Protein AF-A0A3S1U2C2-F1 (afdb_monomer_lite)

pLDDT: mean 85.94, std 12.03, range [47.25, 98.56]

Sequence (247 aa):
EGVDGDLFRTRLERFSRPTNVWKRLSGLLRTSRHIHIWLNAAATGIRLAPNGRCVHHIDCIDLKGTKREVTACHYIVAAGGFETTRLLLASNDVMPAGIGNARDQLGRFYMAHLGATVGALKLPNAQQAVAFGYERDAAGIYCRRRLSLTEQAQREHCLLNQIFRTHLPDPADPRHNDPILSAMYLVKRTFLPKHLRGRLQHSMTLDEKLAHVQNVVSSPVRLGRFGLRWMANRTFARRKLPSIVLG

Structure (mmCIF, N/CA/C/O backbone):
data_AF-A0A3S1U2C2-F1
#
_entry.id   AF-A0A3S1U2C2-F1
#
loop_
_atom_site.group_PDB
_atom_site.id
_atom_site.type_symbol
_atom_site.label_atom_id
_atom_site.label_alt_id
_atom_site.label_comp_id
_atom_site.label_asym_id
_atom_site.label_entity_id
_atom_site.label_seq_id
_atom_site.pdbx_PDB_ins_code
_atom_site.Cartn_x
_atom_site.Cartn_y
_atom_site.Cartn_z
_atom_site.occupancy
_atom_site.B_iso_or_equiv
_atom_site.auth_seq_id
_atom_site.auth_comp_id
_atom_site.auth_asym_id
_atom_site.auth_atom_id
_atom_site.pdbx_PDB_model_num
ATOM 1 N N . GLU A 1 1 ? 0.872 -7.801 -31.280 1.00 47.53 1 GLU A N 1
ATOM 2 C CA . GLU A 1 1 ? -0.011 -8.913 -30.853 1.00 47.53 1 GLU A CA 1
ATOM 3 C C . GLU A 1 1 ? 0.399 -9.359 -29.445 1.00 47.53 1 GLU A C 1
ATOM 5 O O . GLU A 1 1 ? 1.401 -8.860 -28.942 1.00 47.53 1 GLU A O 1
ATOM 10 N N . GLY A 1 2 ? -0.406 -10.158 -28.739 1.00 56.88 2 GLY A N 1
ATOM 11 C CA . GLY A 1 2 ? -0.031 -10.687 -27.417 1.00 56.88 2 GLY A CA 1
ATOM 12 C C . GLY A 1 2 ? 0.948 -11.859 -27.538 1.00 56.88 2 GLY A C 1
ATOM 13 O O . GLY A 1 2 ? 1.009 -12.488 -28.586 1.00 56.88 2 GLY A O 1
ATOM 14 N N . VAL A 1 3 ? 1.689 -12.182 -26.476 1.00 68.31 3 VAL A N 1
ATOM 15 C CA . VAL A 1 3 ? 2.488 -13.431 -26.392 1.00 68.31 3 VAL A CA 1
ATOM 16 C C . VAL A 1 3 ? 1.643 -14.559 -25.793 1.00 68.31 3 VAL A C 1
ATOM 18 O O . VAL A 1 3 ? 2.038 -15.223 -24.837 1.00 68.31 3 VAL A O 1
ATOM 21 N N . ASP A 1 4 ? 0.420 -14.691 -26.298 1.00 81.38 4 ASP A N 1
ATOM 22 C CA . ASP A 1 4 ? -0.564 -15.626 -25.764 1.00 81.38 4 ASP A CA 1
ATOM 23 C C . ASP A 1 4 ? -0.220 -17.051 -26.210 1.00 81.38 4 ASP A C 1
ATOM 25 O O . ASP A 1 4 ? 0.015 -17.297 -27.390 1.00 81.38 4 ASP A O 1
ATOM 29 N N . GLY A 1 5 ? -0.196 -17.984 -25.261 1.00 86.25 5 GLY A N 1
ATOM 30 C CA . GLY A 1 5 ? 0.097 -19.397 -25.491 1.00 86.25 5 GLY A CA 1
ATOM 31 C C . GLY A 1 5 ? -0.165 -20.225 -24.234 1.00 86.25 5 GLY A C 1
ATOM 32 O O . GLY A 1 5 ? -0.868 -19.772 -23.326 1.00 86.25 5 GLY A O 1
ATOM 33 N N . ASP A 1 6 ? 0.428 -21.415 -24.159 1.00 89.88 6 ASP A N 1
ATOM 34 C CA . ASP A 1 6 ? 0.163 -22.365 -23.066 1.00 89.88 6 ASP A CA 1
ATOM 35 C C . ASP A 1 6 ? 0.661 -21.853 -21.706 1.00 89.88 6 ASP A C 1
ATOM 37 O O . ASP A 1 6 ? -0.013 -21.998 -20.685 1.00 89.88 6 ASP A O 1
ATOM 41 N N . LEU A 1 7 ? 1.814 -21.174 -21.691 1.00 89.12 7 LEU A N 1
ATOM 42 C CA . LEU A 1 7 ? 2.434 -20.667 -20.462 1.00 89.12 7 LEU A CA 1
ATOM 43 C C . LEU A 1 7 ? 1.954 -19.272 -20.064 1.00 89.12 7 LEU A C 1
ATOM 45 O O . LEU A 1 7 ? 1.807 -18.973 -18.877 1.00 89.12 7 LEU A O 1
ATOM 49 N N . PHE A 1 8 ? 1.717 -18.399 -21.045 1.00 88.81 8 PHE A N 1
ATOM 50 C CA . PHE A 1 8 ? 1.468 -16.983 -20.807 1.00 88.81 8 PHE A CA 1
ATOM 51 C C . PHE A 1 8 ? 0.184 -16.498 -21.453 1.00 88.81 8 PHE A C 1
ATOM 53 O O . PHE A 1 8 ? -0.214 -16.910 -22.538 1.00 88.81 8 PHE A O 1
ATOM 60 N N . ARG A 1 9 ? -0.428 -15.522 -20.786 1.00 88.44 9 ARG A N 1
ATOM 61 C CA . ARG A 1 9 ? -1.540 -14.760 -21.326 1.00 88.44 9 ARG A CA 1
ATOM 62 C C . ARG A 1 9 ? -1.353 -13.273 -21.097 1.00 88.44 9 ARG A C 1
ATOM 64 O O . ARG A 1 9 ? -1.065 -12.806 -19.989 1.00 88.44 9 ARG A O 1
ATOM 71 N N . THR A 1 10 ? -1.599 -12.512 -22.145 1.00 86.62 10 THR A N 1
ATOM 72 C CA . THR A 1 10 ? -1.624 -11.062 -22.124 1.00 86.62 10 THR A CA 1
ATOM 73 C C . THR A 1 10 ? -2.885 -10.606 -21.397 1.00 86.62 10 THR A C 1
ATOM 75 O O . THR A 1 10 ? -4.004 -11.088 -21.607 1.00 86.62 10 THR A O 1
ATOM 78 N N . ARG A 1 11 ? -2.706 -9.680 -20.461 1.00 86.81 11 ARG A N 1
ATOM 79 C CA . ARG A 1 11 ? -3.774 -9.083 -19.658 1.00 86.81 11 ARG A CA 1
ATOM 80 C C . ARG A 1 11 ? -3.602 -7.577 -19.631 1.00 86.81 11 ARG A C 1
ATOM 82 O O . ARG A 1 11 ? -2.496 -7.064 -19.779 1.00 86.81 11 ARG A O 1
ATOM 89 N N . LEU A 1 12 ? -4.700 -6.871 -19.393 1.00 86.69 12 LEU A N 1
ATOM 90 C CA . LEU A 1 12 ? -4.667 -5.435 -19.160 1.00 86.69 12 LEU A CA 1
ATOM 91 C C . LEU A 1 12 ? -4.621 -5.149 -17.663 1.00 86.69 12 LEU A C 1
ATOM 93 O O . LEU A 1 12 ? -5.434 -5.653 -16.888 1.00 86.69 12 LEU A O 1
ATOM 97 N N . GLU A 1 13 ? -3.675 -4.311 -17.267 1.00 87.25 13 GLU A N 1
ATOM 98 C CA . GLU A 1 13 ? -3.681 -3.634 -15.977 1.00 87.25 13 GLU A CA 1
ATOM 99 C C . GLU A 1 13 ? -4.221 -2.218 -16.181 1.00 87.25 13 GLU A C 1
ATOM 101 O O . GLU A 1 13 ? -3.787 -1.516 -17.097 1.00 87.25 13 GLU A O 1
ATOM 106 N N . ARG A 1 14 ? -5.175 -1.803 -15.342 1.00 88.44 14 ARG A N 1
ATOM 107 C CA . ARG A 1 14 ? -5.814 -0.484 -15.412 1.00 88.44 14 ARG A CA 1
ATOM 108 C C . ARG A 1 14 ? -5.442 0.345 -14.200 1.00 88.44 14 ARG A C 1
ATOM 110 O O . ARG A 1 14 ? -5.480 -0.139 -13.072 1.00 88.44 14 ARG A O 1
ATOM 117 N N . PHE A 1 15 ? -5.140 1.612 -14.437 1.00 85.00 15 PHE A N 1
ATOM 118 C CA . PHE A 1 15 ? -4.753 2.532 -13.381 1.00 85.00 15 PHE A CA 1
ATOM 119 C C . PHE A 1 15 ? -5.967 3.325 -12.932 1.00 85.00 15 PHE A C 1
ATOM 121 O O . PHE A 1 15 ? -6.563 4.077 -13.708 1.00 85.00 15 PHE A O 1
ATOM 128 N N . SER A 1 16 ? -6.330 3.168 -11.659 1.00 80.69 16 SER A N 1
ATOM 129 C CA . SER A 1 16 ? -7.372 3.990 -11.059 1.00 80.69 16 SER A CA 1
ATOM 130 C C . SER A 1 16 ? -7.024 5.473 -11.210 1.00 80.69 16 SER A C 1
ATOM 132 O O . SER A 1 16 ? -5.861 5.880 -11.311 1.00 80.69 16 SER A O 1
ATOM 134 N N . ARG A 1 17 ? -8.057 6.317 -11.263 1.00 73.38 17 ARG A N 1
ATOM 135 C CA . ARG A 1 17 ? -7.846 7.767 -11.292 1.00 73.38 17 ARG A CA 1
ATOM 136 C C . ARG A 1 17 ? -7.084 8.153 -10.026 1.00 73.38 17 ARG A C 1
ATOM 138 O O . ARG A 1 17 ? -7.563 7.777 -8.953 1.00 73.38 17 ARG A O 1
ATOM 145 N N . PRO A 1 18 ? -5.988 8.933 -10.115 1.00 68.56 18 PRO A N 1
ATOM 146 C CA . PRO A 1 18 ? -5.369 9.518 -8.935 1.00 68.56 18 PRO A CA 1
ATOM 147 C C . PRO A 1 18 ? -6.441 10.305 -8.181 1.00 68.56 18 PRO A C 1
ATOM 149 O O . PRO A 1 18 ? -6.875 11.368 -8.625 1.00 68.56 18 PRO A O 1
ATOM 152 N N . THR A 1 19 ? -6.940 9.730 -7.091 1.00 80.25 19 THR A N 1
ATOM 153 C CA . THR A 1 19 ? -8.079 10.272 -6.357 1.00 80.25 19 THR A CA 1
ATOM 154 C C . THR A 1 19 ? -7.558 10.720 -5.014 1.00 80.25 19 THR A C 1
ATOM 156 O O . THR A 1 19 ? -7.352 9.918 -4.109 1.00 80.25 19 THR A O 1
ATOM 159 N N . ASN A 1 20 ? -7.345 12.024 -4.882 1.00 87.00 20 ASN A N 1
ATOM 160 C CA . ASN A 1 20 ? -7.231 12.611 -3.561 1.00 87.00 20 ASN A CA 1
ATOM 161 C C . ASN A 1 20 ? -8.645 12.643 -2.963 1.00 87.00 20 ASN A C 1
ATOM 163 O O . ASN A 1 20 ? -9.443 13.523 -3.291 1.00 87.00 20 ASN A O 1
ATOM 167 N N . VAL A 1 21 ? -8.960 11.629 -2.154 1.00 88.88 21 VAL A N 1
ATOM 168 C CA . VAL A 1 21 ? -10.296 11.416 -1.575 1.00 88.88 21 VAL A CA 1
ATOM 169 C C . VAL A 1 21 ? -10.745 12.643 -0.789 1.00 88.88 21 VAL A C 1
ATOM 171 O O . VAL A 1 21 ? -11.878 13.083 -0.952 1.00 88.88 21 VAL A O 1
ATOM 174 N N . TRP A 1 22 ? -9.838 13.267 -0.034 1.00 89.62 22 TRP A N 1
ATOM 175 C CA . TRP A 1 22 ? -10.137 14.488 0.708 1.00 89.62 22 TRP A CA 1
ATOM 176 C C . TRP A 1 22 ? -10.525 15.649 -0.210 1.00 89.62 22 TRP A C 1
ATOM 178 O O . TRP A 1 22 ? -11.588 16.235 -0.040 1.00 89.62 22 TRP A O 1
ATOM 188 N N . LYS A 1 23 ? -9.731 15.961 -1.241 1.00 90.25 23 LYS A N 1
ATOM 189 C CA . LYS A 1 23 ? -10.084 17.029 -2.197 1.00 90.25 23 LYS A CA 1
ATOM 190 C C . LYS A 1 23 ? -11.417 16.762 -2.895 1.00 90.25 23 LYS A C 1
ATOM 192 O O . LYS A 1 23 ? -12.142 17.703 -3.184 1.00 90.25 23 LYS A O 1
ATOM 197 N N . ARG A 1 24 ? -11.733 15.493 -3.160 1.00 89.88 24 ARG A N 1
ATOM 198 C CA . ARG A 1 24 ? -12.975 15.096 -3.829 1.00 89.88 24 ARG A CA 1
ATOM 199 C C . ARG A 1 24 ? -14.200 15.159 -2.914 1.00 89.88 24 ARG A C 1
ATOM 201 O O . ARG A 1 24 ? -15.258 15.557 -3.379 1.00 89.88 24 ARG A O 1
ATOM 208 N N . LEU A 1 25 ? -14.076 14.726 -1.660 1.00 92.38 25 LEU A N 1
ATOM 209 C CA . LEU A 1 25 ? -15.221 14.510 -0.769 1.00 92.38 25 LEU A CA 1
ATOM 210 C C . LEU A 1 25 ? -15.338 15.546 0.351 1.00 92.38 25 LEU A C 1
ATOM 212 O O . LEU A 1 25 ? -16.398 15.646 0.952 1.00 92.38 25 LEU A O 1
ATOM 216 N N . SER A 1 26 ? -14.303 16.341 0.630 1.00 93.19 26 SER A N 1
ATOM 217 C CA . SER A 1 26 ? -14.297 17.263 1.779 1.00 93.19 26 SER A CA 1
ATOM 218 C C . SER A 1 26 ? -15.442 18.271 1.765 1.00 93.19 26 SER A C 1
ATOM 220 O O . SER A 1 26 ? -15.976 18.553 2.828 1.00 93.19 26 SER A O 1
ATOM 222 N N . GLY A 1 27 ? -15.863 18.778 0.601 1.00 93.00 27 GLY A N 1
ATOM 223 C CA . GLY A 1 27 ? -17.029 19.665 0.507 1.00 93.00 27 GLY A CA 1
ATOM 224 C C . GLY A 1 27 ? -18.308 19.000 1.027 1.00 93.00 27 GLY A C 1
ATOM 225 O O . GLY A 1 27 ? -18.991 19.558 1.881 1.00 93.00 27 GLY A O 1
ATOM 226 N N . LEU A 1 28 ? -18.577 17.766 0.584 1.00 93.81 28 LEU A N 1
ATOM 227 C CA . LEU A 1 28 ? -19.714 16.963 1.050 1.00 93.81 28 LEU A CA 1
ATOM 228 C C . LEU A 1 28 ? -19.588 16.622 2.540 1.00 93.81 28 LEU A C 1
ATOM 230 O O . LEU A 1 28 ? -20.543 16.747 3.298 1.00 93.81 28 LEU A O 1
ATOM 234 N N . LEU A 1 29 ? -18.390 16.229 2.975 1.00 94.06 29 LEU A N 1
ATOM 235 C CA . LEU A 1 29 ? -18.134 15.837 4.360 1.00 94.06 29 LEU A CA 1
ATOM 236 C C . LEU A 1 29 ? -18.257 17.013 5.338 1.00 94.06 29 LEU A C 1
ATOM 238 O O . LEU A 1 29 ? -18.745 16.826 6.443 1.00 94.06 29 LEU A O 1
ATOM 242 N N . ARG A 1 30 ? -17.839 18.220 4.940 1.00 92.88 30 ARG A N 1
ATOM 243 C CA . ARG A 1 30 ? -17.905 19.428 5.781 1.00 92.88 30 ARG A CA 1
ATOM 244 C C . ARG A 1 30 ? -19.307 20.019 5.892 1.00 92.88 30 ARG A C 1
ATOM 246 O O . ARG A 1 30 ? -19.580 20.710 6.863 1.00 92.88 30 ARG A O 1
ATOM 253 N N . THR A 1 31 ? -20.153 19.809 4.886 1.00 94.75 31 THR A N 1
ATOM 254 C CA . THR A 1 31 ? -21.514 20.375 4.838 1.00 94.75 31 THR A CA 1
ATOM 255 C C . THR A 1 31 ? -22.574 19.422 5.381 1.00 94.75 31 THR A C 1
ATOM 257 O O . THR A 1 31 ? -23.689 19.849 5.680 1.00 94.75 31 THR A O 1
ATOM 260 N N . SER A 1 32 ? -22.241 18.140 5.535 1.00 96.38 32 SER A N 1
ATOM 261 C CA . SER A 1 32 ? -23.149 17.152 6.104 1.00 96.38 32 SER A CA 1
ATOM 262 C C . SER A 1 32 ? -23.449 17.442 7.575 1.00 96.38 32 SER A C 1
ATOM 264 O O . SER A 1 32 ? -22.543 17.641 8.379 1.00 96.38 32 SER A O 1
ATOM 266 N N . ARG A 1 33 ? -24.733 17.382 7.941 1.00 96.50 33 ARG A N 1
ATOM 267 C CA . ARG A 1 33 ? -25.194 17.435 9.340 1.00 96.50 33 ARG A CA 1
ATOM 268 C C . ARG A 1 33 ? -25.166 16.074 10.040 1.00 96.50 33 ARG A C 1
ATOM 270 O O . ARG A 1 33 ? -25.426 16.004 11.232 1.00 96.50 33 ARG A O 1
ATOM 277 N N . HIS A 1 34 ? -24.880 15.004 9.298 1.00 96.00 34 HIS A N 1
ATOM 278 C CA . HIS A 1 34 ? -24.924 13.622 9.787 1.00 96.00 34 HIS A CA 1
ATOM 279 C C . HIS A 1 34 ? -23.542 12.966 9.854 1.00 96.00 34 HIS A C 1
ATOM 281 O O . HIS A 1 34 ? -23.429 11.812 10.258 1.00 96.00 34 HIS A O 1
ATOM 287 N N . ILE A 1 35 ? -22.491 13.665 9.418 1.00 95.19 35 ILE A N 1
ATOM 288 C CA . ILE A 1 35 ? -21.128 13.136 9.390 1.00 95.19 35 ILE A CA 1
ATOM 289 C C . ILE A 1 35 ? -20.241 14.049 10.223 1.00 95.19 35 ILE A C 1
ATOM 291 O O . ILE A 1 35 ? -20.041 15.213 9.890 1.00 95.19 35 ILE A O 1
ATOM 295 N N . HIS A 1 36 ? -19.657 13.483 11.273 1.00 92.75 36 HIS A N 1
ATOM 296 C CA . HIS A 1 36 ? -18.650 14.146 12.087 1.00 92.75 36 HIS A CA 1
ATOM 297 C C . HIS A 1 36 ? -17.298 13.487 11.832 1.00 92.75 36 HIS A C 1
ATOM 299 O O . HIS A 1 36 ? -17.178 12.265 11.863 1.00 92.75 36 HIS A O 1
ATOM 305 N N . ILE A 1 37 ? -16.278 14.300 11.555 1.00 92.62 37 ILE A N 1
ATOM 306 C CA . ILE A 1 37 ? -14.914 13.819 11.327 1.00 92.62 37 ILE A CA 1
ATOM 307 C C . ILE A 1 37 ? -14.040 14.303 12.467 1.00 92.62 37 ILE A C 1
ATOM 309 O O . ILE A 1 37 ? -13.826 15.505 12.627 1.00 92.62 37 ILE A O 1
ATOM 313 N N . TRP A 1 38 ? -13.492 13.354 13.214 1.00 92.06 38 TRP A N 1
ATOM 314 C CA . TRP A 1 38 ? -12.491 13.621 14.234 1.00 92.06 38 TRP A CA 1
ATOM 315 C C . TRP A 1 38 ? -11.135 13.175 13.710 1.00 92.06 38 TRP A C 1
ATOM 317 O O . TRP A 1 38 ? -10.858 11.990 13.546 1.00 92.06 38 TRP A O 1
ATOM 327 N N . LEU A 1 39 ? -10.302 14.157 13.386 1.00 93.00 39 LEU A N 1
ATOM 328 C CA . LEU A 1 39 ? -8.895 13.920 13.100 1.00 93.00 39 LEU A CA 1
ATOM 329 C C . LEU A 1 39 ? -8.142 13.787 14.419 1.00 93.00 39 LEU A C 1
ATOM 331 O O . LEU A 1 39 ? -8.600 14.296 15.441 1.00 93.00 39 LEU A O 1
ATOM 335 N N . ASN A 1 40 ? -6.962 13.166 14.379 1.00 95.19 40 ASN A N 1
ATOM 336 C CA . ASN A 1 40 ? -6.083 13.081 15.546 1.00 95.19 40 ASN A CA 1
ATOM 337 C C . ASN A 1 40 ? -6.731 12.375 16.751 1.00 95.19 40 ASN A C 1
ATOM 339 O O . ASN A 1 40 ? -6.394 12.689 17.884 1.00 95.19 40 ASN A O 1
ATOM 343 N N . ALA A 1 41 ? -7.655 11.448 16.493 1.00 96.00 41 ALA A N 1
ATOM 344 C CA . ALA A 1 41 ? -8.318 10.605 17.480 1.00 96.00 41 ALA A CA 1
ATOM 345 C C . ALA A 1 41 ? -8.017 9.144 17.127 1.00 96.00 41 ALA A C 1
ATOM 347 O O . ALA A 1 41 ? -8.719 8.524 16.328 1.00 96.00 41 ALA A O 1
ATOM 348 N N . ALA A 1 42 ? -6.903 8.622 17.634 1.00 96.88 42 ALA A N 1
ATOM 349 C CA . ALA A 1 42 ? -6.466 7.271 17.316 1.00 96.88 42 ALA A CA 1
ATOM 350 C C . ALA A 1 42 ? -7.264 6.260 18.144 1.00 96.88 42 ALA A C 1
ATOM 352 O O . ALA A 1 42 ? -7.230 6.320 19.371 1.00 96.88 42 ALA A O 1
ATOM 353 N N . ALA A 1 43 ? -7.945 5.323 17.481 1.00 97.75 43 ALA A N 1
ATOM 354 C CA . ALA A 1 43 ? -8.565 4.188 18.155 1.00 97.75 43 ALA A CA 1
ATOM 355 C C . ALA A 1 43 ? -7.475 3.251 18.699 1.00 97.75 43 ALA A C 1
ATOM 357 O O . ALA A 1 43 ? -6.607 2.786 17.951 1.00 97.75 43 ALA A O 1
ATOM 358 N N . THR A 1 44 ? -7.505 2.984 20.000 1.00 97.44 44 THR A N 1
ATOM 359 C CA . THR A 1 44 ? -6.497 2.176 20.701 1.00 97.44 44 THR A CA 1
ATOM 360 C C . THR A 1 44 ? -7.030 0.823 21.150 1.00 97.44 44 THR A C 1
ATOM 362 O O . THR A 1 44 ? -6.235 -0.104 21.294 1.00 97.44 44 THR A O 1
ATOM 365 N N . GLY A 1 45 ? -8.346 0.684 21.309 1.00 98.19 45 GLY A N 1
ATOM 366 C CA . GLY A 1 45 ? -8.992 -0.566 21.693 1.00 98.19 45 GLY A CA 1
ATOM 367 C C . GLY A 1 45 ? -10.476 -0.584 21.346 1.00 98.19 45 GLY A C 1
ATOM 368 O O . GLY A 1 45 ? -11.142 0.448 21.318 1.00 98.19 45 GLY A O 1
ATOM 369 N N . ILE A 1 46 ? -10.990 -1.775 21.070 1.00 98.56 46 ILE A N 1
ATOM 370 C CA . ILE A 1 46 ? -12.409 -2.059 20.875 1.00 98.56 46 ILE A CA 1
ATOM 371 C C . ILE A 1 46 ? -12.863 -2.833 22.105 1.00 98.56 46 ILE A C 1
ATOM 373 O O . ILE A 1 46 ? -12.437 -3.966 22.309 1.00 98.56 46 ILE A O 1
ATOM 377 N N . ARG A 1 47 ? -13.715 -2.233 22.934 1.00 98.31 47 ARG A N 1
ATOM 378 C CA . ARG A 1 47 ? -14.160 -2.859 24.181 1.00 98.31 47 ARG A CA 1
ATOM 379 C C . ARG A 1 47 ? -15.446 -3.612 23.949 1.00 98.31 47 ARG A C 1
ATOM 381 O O . ARG A 1 47 ? -16.435 -3.037 23.496 1.00 98.31 47 ARG A O 1
ATOM 388 N N . LEU A 1 48 ? -15.421 -4.910 24.225 1.00 98.44 48 LEU A N 1
ATOM 389 C CA . LEU A 1 48 ? -16.595 -5.765 24.122 1.00 98.44 48 LEU A CA 1
ATOM 390 C C . LEU A 1 48 ? -17.391 -5.731 25.427 1.00 98.44 48 LEU A C 1
ATOM 392 O O . LEU A 1 48 ? -16.844 -5.507 26.503 1.00 98.44 48 LEU A O 1
ATOM 396 N N . ALA A 1 49 ? -18.691 -5.999 25.340 1.00 97.50 49 ALA A N 1
ATOM 397 C CA . ALA A 1 49 ? -19.460 -6.374 26.519 1.00 97.50 49 ALA A CA 1
ATOM 398 C C . ALA A 1 49 ? -18.879 -7.666 27.138 1.00 97.50 49 ALA A C 1
ATOM 400 O O . ALA A 1 49 ? -18.295 -8.467 26.404 1.00 97.50 49 ALA A O 1
ATOM 401 N N . PRO A 1 50 ? -19.092 -7.940 28.442 1.00 96.50 50 PRO A N 1
ATOM 402 C CA . PRO A 1 50 ? -18.516 -9.114 29.112 1.00 96.50 50 PRO A CA 1
ATOM 403 C C . PRO A 1 50 ? -18.830 -10.462 28.445 1.00 96.50 50 PRO A C 1
ATOM 405 O O . PRO A 1 50 ? -18.056 -11.405 28.546 1.00 96.50 50 PRO A O 1
ATOM 408 N N . ASN A 1 51 ? -19.953 -10.559 27.729 1.00 95.25 51 ASN A N 1
ATOM 409 C CA . ASN A 1 51 ? -20.338 -11.761 26.983 1.00 95.25 51 ASN A CA 1
ATOM 410 C C . ASN A 1 51 ? -19.627 -11.912 25.619 1.00 95.25 51 ASN A C 1
ATOM 412 O O . ASN A 1 51 ? -19.861 -12.895 24.921 1.00 95.25 51 ASN A O 1
ATOM 416 N N . GLY A 1 52 ? -18.827 -10.929 25.198 1.00 94.56 52 GLY A N 1
ATOM 417 C CA . GLY A 1 52 ? -18.106 -10.913 23.925 1.00 94.56 52 GLY A CA 1
ATOM 418 C C . GLY A 1 52 ? -18.982 -10.771 22.674 1.00 94.56 52 GLY A C 1
ATOM 419 O O . GLY A 1 52 ? -18.474 -10.908 21.563 1.00 94.56 52 GLY A O 1
ATOM 420 N N . ARG A 1 53 ? -20.293 -10.527 22.809 1.00 94.69 53 ARG A N 1
ATOM 421 C CA . ARG A 1 53 ? -21.249 -10.573 21.684 1.00 94.69 53 ARG A CA 1
ATOM 422 C C . ARG A 1 53 ? -21.508 -9.229 21.012 1.00 94.69 53 ARG A C 1
ATOM 424 O O . ARG A 1 53 ? -22.043 -9.207 19.907 1.00 94.69 53 ARG A O 1
ATOM 431 N N . CYS A 1 54 ? -21.161 -8.124 21.659 1.00 96.44 54 CYS A N 1
ATOM 432 C CA . CYS A 1 54 ? -21.310 -6.783 21.106 1.00 96.44 54 CYS A CA 1
ATOM 433 C C . CYS A 1 54 ? -20.179 -5.867 21.577 1.00 96.44 54 CYS A C 1
ATOM 435 O O . CYS A 1 54 ? -19.546 -6.114 22.603 1.00 96.44 54 CYS A O 1
ATOM 437 N N . VAL A 1 55 ? -19.932 -4.807 20.810 1.00 98.19 55 VAL A N 1
ATOM 438 C CA . VAL A 1 55 ? -19.013 -3.731 21.193 1.00 98.19 55 VAL A CA 1
ATOM 439 C C . VAL A 1 55 ? -19.742 -2.796 22.154 1.00 98.19 55 VAL A C 1
ATOM 441 O O . VAL A 1 55 ? -20.833 -2.320 21.845 1.00 98.19 55 VAL A O 1
ATOM 444 N N . HIS A 1 56 ? -19.130 -2.531 23.303 1.00 97.94 56 HIS A N 1
ATOM 445 C CA . HIS A 1 56 ? -19.595 -1.555 24.279 1.00 97.94 56 HIS A CA 1
ATOM 446 C C . HIS A 1 56 ? -19.174 -0.133 23.869 1.00 97.94 56 HIS A C 1
ATOM 448 O O . HIS A 1 56 ? -20.033 0.734 23.717 1.00 97.94 56 HIS A O 1
ATOM 454 N N . HIS A 1 57 ? -17.880 0.090 23.604 1.00 98.50 57 HIS A N 1
ATOM 455 C CA . HIS A 1 57 ? -17.335 1.358 23.097 1.00 98.50 57 HIS A CA 1
ATOM 456 C C . HIS A 1 57 ? -15.976 1.168 22.399 1.00 98.50 57 HIS A C 1
ATOM 458 O O . HIS A 1 57 ? -15.388 0.083 22.414 1.00 98.50 57 HIS A O 1
ATOM 464 N N . ILE A 1 58 ? -15.466 2.245 21.800 1.00 98.38 58 ILE A N 1
ATOM 465 C CA . ILE A 1 58 ? -14.100 2.348 21.272 1.00 98.38 58 ILE A CA 1
ATOM 466 C C . ILE A 1 58 ? -13.285 3.287 22.157 1.00 98.38 58 ILE A C 1
ATOM 468 O O . ILE A 1 58 ? -13.701 4.424 22.390 1.00 98.38 58 ILE A O 1
ATOM 472 N N . ASP A 1 59 ? -12.116 2.830 22.596 1.00 98.31 59 ASP A N 1
ATOM 473 C CA . ASP A 1 59 ? -11.115 3.686 23.225 1.00 98.31 59 ASP A CA 1
ATOM 474 C C . ASP A 1 59 ? -10.414 4.521 22.160 1.00 98.31 59 ASP A C 1
ATOM 476 O O . ASP A 1 59 ? -9.881 3.986 21.182 1.00 98.31 59 ASP A O 1
ATOM 480 N N . CYS A 1 60 ? -10.355 5.828 22.383 1.00 97.75 60 CYS A N 1
ATOM 481 C CA . CYS A 1 60 ? -9.655 6.781 21.539 1.00 97.75 60 CYS A CA 1
ATOM 482 C C . CYS A 1 60 ? -8.654 7.595 22.360 1.00 97.75 60 CYS A C 1
ATOM 484 O O . CYS A 1 60 ? -8.923 7.969 23.502 1.00 97.75 60 CYS A O 1
ATOM 486 N N . ILE A 1 61 ? -7.521 7.936 21.749 1.00 97.62 61 ILE A N 1
ATOM 487 C CA . ILE A 1 61 ? -6.536 8.858 22.317 1.00 97.62 61 ILE A CA 1
ATOM 488 C C . ILE A 1 61 ? -6.257 10.009 21.352 1.00 97.62 61 ILE A C 1
ATOM 490 O O . ILE A 1 61 ? -6.113 9.795 20.143 1.00 97.62 61 ILE A O 1
ATOM 494 N N . ASP A 1 62 ? -6.206 11.234 21.875 1.00 95.81 62 ASP A N 1
ATOM 495 C CA . ASP A 1 62 ? -5.795 12.401 21.094 1.00 95.81 62 ASP A CA 1
ATOM 496 C C . ASP A 1 62 ? -4.271 12.624 21.107 1.00 95.81 62 ASP A C 1
ATOM 498 O O . ASP A 1 62 ? -3.526 11.953 21.821 1.00 95.81 62 ASP A O 1
ATOM 502 N N . LEU A 1 63 ? -3.783 13.589 20.320 1.00 95.12 63 LEU A N 1
ATOM 503 C CA . LEU A 1 63 ? -2.347 13.913 20.253 1.00 95.12 63 LEU A CA 1
ATOM 504 C C . LEU A 1 63 ? -1.746 14.422 21.572 1.00 95.12 63 LEU A C 1
ATOM 506 O O . LEU A 1 63 ? -0.525 14.449 21.700 1.00 95.12 63 LEU A O 1
ATOM 510 N N . LYS A 1 64 ? -2.571 14.850 22.534 1.00 96.00 64 LYS A N 1
ATOM 511 C CA . LYS A 1 64 ? -2.128 15.274 23.870 1.00 96.00 64 LYS A CA 1
ATOM 512 C C . LYS A 1 64 ? -2.151 14.118 24.874 1.00 96.00 64 LYS A C 1
ATOM 514 O O . LYS A 1 64 ? -1.789 14.316 26.028 1.00 96.00 64 LYS A O 1
ATOM 519 N N . GLY A 1 65 ? -2.577 12.928 24.450 1.00 95.69 65 GLY A N 1
ATOM 520 C CA . GLY A 1 65 ? -2.735 11.764 25.312 1.00 95.69 65 GLY A CA 1
ATOM 521 C C . GLY A 1 65 ? -4.086 11.693 26.028 1.00 95.69 65 GLY A C 1
ATOM 522 O O . GLY A 1 65 ? -4.284 10.797 26.849 1.00 95.69 65 GLY A O 1
ATOM 523 N N . THR A 1 66 ? -5.028 12.598 25.738 1.00 96.88 66 THR A N 1
ATOM 524 C CA . THR A 1 66 ? -6.357 12.572 26.362 1.00 96.88 66 THR A CA 1
ATOM 525 C C . THR A 1 66 ? -7.112 11.341 25.886 1.00 96.88 66 THR A C 1
ATOM 527 O O . THR A 1 66 ? -7.331 11.172 24.684 1.00 96.88 66 THR A O 1
ATOM 530 N N . LYS A 1 67 ? -7.543 10.502 26.828 1.00 97.44 67 LYS A N 1
ATOM 531 C CA . LYS A 1 67 ? -8.365 9.324 26.544 1.00 97.44 67 LYS A CA 1
ATOM 532 C C . LYS A 1 67 ? -9.840 9.705 26.474 1.00 97.44 67 LYS A C 1
ATOM 534 O O . LYS A 1 67 ? -10.308 10.529 27.258 1.00 97.44 67 LYS A O 1
ATOM 539 N N . ARG A 1 68 ? -10.564 9.114 25.528 1.00 96.50 68 ARG A N 1
ATOM 540 C CA . ARG A 1 68 ? -12.011 9.275 25.352 1.00 96.50 68 ARG A CA 1
ATOM 541 C C . ARG A 1 68 ? -12.628 7.952 24.935 1.00 96.50 68 ARG A C 1
ATOM 543 O O . ARG A 1 68 ? -12.007 7.198 24.195 1.00 96.50 68 ARG A O 1
ATOM 550 N N . GLU A 1 69 ? -13.869 7.741 25.338 1.00 97.81 69 GLU A N 1
ATOM 551 C CA . GLU A 1 69 ? -14.682 6.613 24.896 1.00 97.81 69 GLU A CA 1
ATOM 552 C C . GLU A 1 69 ? -15.684 7.083 23.841 1.00 97.81 69 GLU A C 1
ATOM 554 O O . GLU A 1 69 ? -16.242 8.180 23.936 1.00 97.81 69 GLU A O 1
ATOM 559 N N . VAL A 1 70 ? -15.905 6.258 22.820 1.00 97.44 70 VAL A N 1
ATOM 560 C CA . VAL A 1 70 ? -16.873 6.531 21.753 1.00 97.44 70 VAL A CA 1
ATOM 561 C C . VAL A 1 70 ? -17.889 5.404 21.691 1.00 97.44 70 VAL A C 1
ATOM 563 O O . VAL A 1 70 ? -17.533 4.260 21.406 1.00 97.44 70 VAL A O 1
ATOM 566 N N . THR A 1 71 ? -19.155 5.745 21.923 1.00 98.12 71 THR A N 1
ATOM 567 C CA . THR A 1 71 ? -20.288 4.823 21.833 1.00 98.12 71 THR A CA 1
ATOM 568 C C . THR A 1 71 ? -21.084 5.054 20.551 1.00 98.12 71 THR A C 1
ATOM 570 O O . THR A 1 71 ? -21.225 6.178 20.068 1.00 98.12 71 THR A O 1
ATOM 573 N N . ALA A 1 72 ? -21.596 3.971 19.973 1.00 97.50 72 ALA A N 1
ATOM 574 C CA . ALA A 1 72 ? -22.426 3.987 18.777 1.00 97.50 72 ALA A CA 1
ATOM 575 C C . ALA A 1 72 ? -23.333 2.750 18.729 1.00 97.50 72 ALA A C 1
ATOM 577 O O . ALA A 1 72 ? -23.065 1.737 19.371 1.00 97.50 72 ALA A O 1
ATOM 578 N N . CYS A 1 73 ? -24.389 2.809 17.916 1.00 97.50 73 CYS A N 1
ATOM 579 C CA . CYS A 1 73 ? -25.242 1.644 17.656 1.00 97.50 73 CYS A CA 1
ATOM 580 C C . CYS A 1 73 ? -24.557 0.603 16.755 1.00 97.50 73 CYS A C 1
ATOM 582 O O . CYS A 1 73 ? -24.864 -0.581 16.832 1.00 97.50 73 CYS A O 1
ATOM 584 N N . HIS A 1 74 ? -23.640 1.047 15.891 1.00 97.50 74 HIS A N 1
ATOM 585 C CA . HIS A 1 74 ? -22.914 0.204 14.945 1.00 97.50 74 HIS A CA 1
ATOM 586 C C . HIS A 1 74 ? -21.464 0.672 14.838 1.00 97.50 74 HIS A C 1
ATOM 588 O O . HIS A 1 74 ? -21.198 1.875 14.822 1.00 97.50 74 HIS A O 1
ATOM 594 N N . TYR A 1 75 ? -20.540 -0.279 14.702 1.00 97.50 75 TYR A N 1
ATOM 595 C CA . TYR A 1 75 ? -19.108 -0.017 14.589 1.00 97.50 75 TYR A CA 1
ATOM 596 C C . TYR A 1 75 ? -18.562 -0.633 13.303 1.00 97.50 75 TYR A C 1
ATOM 598 O O . TYR A 1 75 ? -18.843 -1.787 12.987 1.00 97.50 75 TYR A O 1
ATOM 606 N N . ILE A 1 76 ? -17.770 0.143 12.564 1.00 97.44 76 ILE A N 1
ATOM 607 C CA . ILE A 1 76 ? -17.123 -0.288 11.322 1.00 97.44 76 ILE A CA 1
ATOM 608 C C . ILE A 1 76 ? -15.629 -0.010 11.455 1.00 97.44 76 ILE A C 1
ATOM 610 O O . ILE A 1 76 ? -15.225 1.133 11.667 1.00 97.44 76 ILE A O 1
ATOM 614 N N . VAL A 1 77 ? -14.800 -1.043 11.296 1.00 96.12 77 VAL A N 1
ATOM 615 C CA . VAL A 1 77 ? -13.340 -0.897 11.294 1.00 96.12 77 VAL A CA 1
ATOM 616 C C . VAL A 1 77 ? -12.852 -0.792 9.853 1.00 96.12 77 VAL A C 1
ATOM 618 O O . VAL A 1 77 ? -12.993 -1.724 9.066 1.00 96.12 77 VAL A O 1
ATOM 621 N N . ALA A 1 78 ? -12.278 0.359 9.507 1.00 96.69 78 ALA A N 1
ATOM 622 C CA . ALA A 1 78 ? -11.794 0.665 8.160 1.00 96.69 78 ALA A CA 1
ATOM 623 C C . ALA A 1 78 ? -10.373 1.258 8.181 1.00 96.69 78 ALA A C 1
ATOM 625 O O . ALA A 1 78 ? -10.054 2.172 7.423 1.00 96.69 78 ALA A O 1
ATOM 626 N N . ALA A 1 79 ? -9.506 0.744 9.060 1.00 95.69 79 ALA A N 1
ATOM 627 C CA . ALA A 1 79 ? -8.149 1.262 9.269 1.00 95.69 79 ALA A CA 1
ATOM 628 C C . ALA A 1 79 ? -7.107 0.699 8.272 1.00 95.69 79 ALA A C 1
ATOM 630 O O . ALA A 1 79 ? -5.915 0.976 8.376 1.00 95.69 79 ALA A O 1
ATOM 631 N N . GLY A 1 80 ? -7.539 -0.096 7.287 1.00 93.94 80 GLY A N 1
ATOM 632 C CA . GLY A 1 80 ? -6.652 -0.802 6.356 1.00 93.94 80 GLY A CA 1
ATOM 633 C C . GLY A 1 80 ? -6.071 -2.090 6.951 1.00 93.94 80 GLY A C 1
ATOM 634 O O . GLY A 1 80 ? -6.310 -2.405 8.114 1.00 93.94 80 GLY A O 1
ATOM 635 N N . GLY A 1 81 ? -5.330 -2.859 6.145 1.00 92.44 81 GLY A N 1
ATOM 636 C CA . GLY A 1 81 ? -4.929 -4.232 6.494 1.00 92.44 81 GLY A CA 1
ATOM 637 C C . GLY A 1 81 ? -4.077 -4.355 7.763 1.00 92.44 81 GLY A C 1
ATOM 638 O O . GLY A 1 81 ? -4.325 -5.242 8.575 1.00 92.44 81 GLY A O 1
ATOM 639 N N . PHE A 1 82 ? -3.122 -3.445 7.974 1.00 93.88 82 PHE A N 1
ATOM 640 C CA . PHE A 1 82 ? -2.246 -3.474 9.152 1.00 93.88 82 PHE A CA 1
ATOM 641 C C . PHE A 1 82 ? -2.950 -2.996 10.421 1.00 93.88 82 PHE A C 1
ATOM 643 O O . PHE A 1 82 ? -3.043 -3.742 11.390 1.00 93.88 82 PHE A O 1
ATOM 650 N N . GLU A 1 83 ? -3.478 -1.773 10.413 1.00 97.12 83 GLU A N 1
ATOM 651 C CA . GLU A 1 83 ? -4.035 -1.166 11.626 1.00 97.12 83 GLU A CA 1
ATOM 652 C C . GLU A 1 83 ? -5.343 -1.826 12.070 1.00 97.12 83 GLU A C 1
ATOM 654 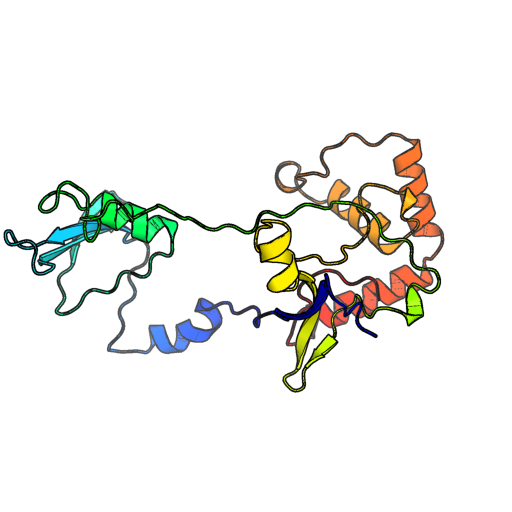O O . GLU A 1 83 ? -5.588 -1.923 13.267 1.00 97.12 83 GLU A O 1
ATOM 659 N N . THR A 1 84 ? -6.147 -2.358 11.140 1.00 97.56 84 THR A N 1
ATOM 660 C CA . THR A 1 84 ? -7.326 -3.168 11.500 1.00 97.56 84 THR A CA 1
ATOM 661 C C . THR A 1 84 ? -6.896 -4.423 12.250 1.00 97.56 84 THR A C 1
ATOM 663 O O . THR A 1 84 ? -7.411 -4.705 13.327 1.00 97.56 84 THR A O 1
ATOM 666 N N . THR A 1 85 ? -5.908 -5.144 11.713 1.00 97.00 85 THR A N 1
ATOM 667 C CA . THR A 1 85 ? -5.352 -6.350 12.337 1.00 97.00 85 THR A CA 1
ATOM 668 C C . THR A 1 85 ? -4.773 -6.039 13.714 1.00 97.00 85 THR A C 1
ATOM 670 O O . THR A 1 85 ? -5.124 -6.700 14.689 1.00 97.00 85 THR A O 1
ATOM 673 N N . ARG A 1 86 ? -3.929 -5.003 13.814 1.00 97.38 86 ARG A N 1
ATOM 674 C CA . ARG A 1 86 ? -3.317 -4.572 15.075 1.00 97.38 86 ARG A CA 1
ATOM 675 C C . ARG A 1 86 ? -4.377 -4.224 16.118 1.00 97.38 86 ARG A C 1
ATOM 677 O O . ARG A 1 86 ? -4.271 -4.683 17.248 1.00 97.38 86 ARG A O 1
ATOM 684 N N . LEU A 1 87 ? -5.382 -3.427 15.749 1.00 98.38 87 LEU A N 1
ATOM 685 C CA . LEU A 1 87 ? -6.440 -2.998 16.663 1.00 98.38 87 LEU A CA 1
ATOM 686 C C . LEU A 1 87 ? -7.259 -4.189 17.175 1.00 98.38 87 LEU A C 1
ATOM 688 O O . LEU A 1 87 ? -7.508 -4.281 18.373 1.00 98.38 87 LEU A O 1
ATOM 692 N N . LEU A 1 88 ? -7.638 -5.113 16.291 1.00 98.25 88 LEU A N 1
ATOM 693 C CA . LEU A 1 88 ? -8.399 -6.308 16.658 1.00 98.25 88 LEU A CA 1
ATOM 694 C C . LEU A 1 88 ? -7.592 -7.259 17.563 1.00 98.25 88 LEU A C 1
ATOM 696 O O . LEU A 1 88 ? -8.145 -7.767 18.535 1.00 98.25 88 LEU A O 1
ATOM 700 N N . LEU A 1 89 ? -6.292 -7.449 17.298 1.00 98.12 89 LEU A N 1
ATOM 701 C CA . LEU A 1 89 ? -5.398 -8.249 18.152 1.00 98.12 89 LEU A CA 1
ATOM 702 C C . LEU A 1 89 ? -5.148 -7.595 19.518 1.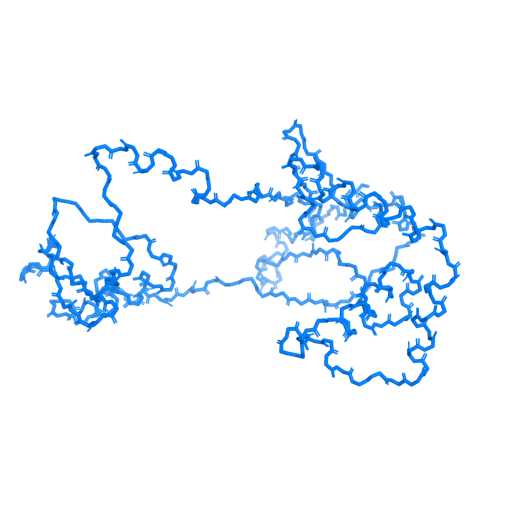00 98.12 89 LEU A C 1
ATOM 704 O O . LEU A 1 89 ? -5.129 -8.285 20.530 1.00 98.12 89 LEU A O 1
ATOM 708 N N . ALA A 1 90 ? -4.972 -6.272 19.556 1.00 97.88 90 ALA A N 1
ATOM 709 C CA . ALA A 1 90 ? -4.738 -5.521 20.792 1.00 97.88 90 ALA A CA 1
ATOM 710 C C . ALA A 1 90 ? -5.997 -5.377 21.670 1.00 97.88 90 ALA A C 1
ATOM 712 O O . ALA A 1 90 ? -5.903 -4.989 22.832 1.00 97.88 90 ALA A O 1
ATOM 713 N N . SER A 1 91 ? -7.176 -5.669 21.119 1.00 98.44 91 SER A N 1
ATOM 714 C CA . SER A 1 91 ? -8.459 -5.629 21.825 1.00 98.44 91 SER A CA 1
ATOM 715 C C . SER A 1 91 ? -8.777 -7.007 22.403 1.00 98.44 91 SER A C 1
ATOM 717 O O . SER A 1 91 ? -9.611 -7.740 21.876 1.00 98.44 91 SER A O 1
ATOM 719 N N . ASN A 1 92 ? -8.038 -7.402 23.436 1.00 97.81 92 ASN A N 1
ATOM 720 C CA . ASN A 1 92 ? -8.021 -8.772 23.949 1.00 97.81 92 ASN A CA 1
ATOM 721 C C . ASN A 1 92 ? -8.462 -8.917 25.415 1.00 97.81 92 ASN A C 1
ATOM 723 O O . ASN A 1 92 ? -8.252 -9.965 26.019 1.00 97.81 92 ASN A O 1
ATOM 727 N N . ASP A 1 93 ? -9.098 -7.890 25.980 1.00 97.12 93 ASP A N 1
ATOM 728 C CA . ASP A 1 93 ? -9.574 -7.865 27.367 1.00 97.12 93 ASP A CA 1
ATOM 729 C C . ASP A 1 93 ? -10.694 -8.882 27.640 1.00 97.12 93 ASP A C 1
ATOM 731 O O . ASP A 1 93 ? -10.717 -9.497 28.702 1.00 97.12 93 ASP A O 1
ATOM 735 N N . VAL A 1 94 ? -11.587 -9.105 26.668 1.00 97.81 94 VAL A N 1
ATOM 736 C CA . VAL A 1 94 ? -12.663 -10.115 26.754 1.00 97.81 94 VAL A CA 1
ATOM 737 C C . VAL A 1 94 ? -12.340 -11.371 25.942 1.00 97.81 94 VAL A C 1
ATOM 739 O O . VAL A 1 94 ? -12.669 -12.483 26.347 1.00 97.81 94 VAL A O 1
ATOM 742 N N . MET A 1 95 ? -11.700 -11.211 24.782 1.00 97.12 95 MET A N 1
ATOM 743 C CA . MET A 1 95 ? -11.283 -12.316 23.915 1.00 97.12 95 MET A CA 1
ATOM 744 C C . MET A 1 95 ? -9.753 -12.396 23.906 1.00 97.12 95 MET A C 1
ATOM 746 O O . MET A 1 95 ? -9.140 -11.648 23.147 1.00 97.12 95 MET A O 1
ATOM 750 N N . PRO A 1 96 ? -9.113 -13.301 24.672 1.00 96.69 96 PRO A N 1
ATOM 751 C CA . PRO A 1 96 ? -7.655 -13.290 24.854 1.00 96.69 96 PRO A CA 1
ATOM 752 C C . PRO A 1 96 ? -6.829 -13.383 23.561 1.00 96.69 96 PRO A C 1
ATOM 754 O O . PRO A 1 96 ? -5.730 -12.840 23.487 1.00 96.69 96 PRO A O 1
ATOM 757 N N . ALA A 1 97 ? -7.361 -14.033 22.519 1.00 96.94 97 ALA A N 1
ATOM 758 C CA . ALA A 1 97 ? -6.714 -14.138 21.207 1.00 96.94 97 ALA A CA 1
ATOM 759 C C . ALA A 1 97 ? -6.879 -12.884 20.317 1.00 96.94 97 ALA A C 1
ATOM 761 O O . ALA A 1 97 ? -6.306 -12.831 19.226 1.00 96.94 97 ALA A O 1
ATOM 762 N N . GLY A 1 98 ? -7.668 -11.897 20.751 1.00 97.75 98 GLY A N 1
ATOM 763 C CA . GLY A 1 98 ? -8.120 -10.752 19.962 1.00 97.75 98 GLY A CA 1
ATOM 764 C C . GLY A 1 98 ? -9.483 -10.975 19.297 1.00 97.75 98 GLY A C 1
ATOM 765 O O . GLY A 1 98 ? -9.927 -12.108 19.068 1.00 97.75 98 GLY A O 1
ATOM 766 N N . ILE A 1 99 ? -10.162 -9.878 18.961 1.00 97.75 99 ILE A N 1
ATOM 767 C CA . ILE A 1 99 ? -11.510 -9.905 18.376 1.00 97.75 99 ILE A CA 1
ATOM 768 C C . ILE A 1 99 ? -11.480 -10.582 17.004 1.00 97.75 99 ILE A C 1
ATOM 770 O O . ILE A 1 99 ? -10.727 -10.193 16.112 1.00 97.75 99 ILE A O 1
ATOM 774 N N . GLY A 1 100 ? -12.340 -11.587 16.820 1.00 94.31 100 GLY A N 1
ATOM 775 C CA . GLY A 1 100 ? -12.455 -12.320 15.557 1.00 94.31 100 GLY A CA 1
ATOM 776 C C . GLY A 1 100 ? -11.301 -13.291 15.280 1.00 94.31 100 GLY A C 1
ATOM 777 O O . GLY A 1 100 ? -11.262 -13.886 14.205 1.00 94.31 100 GLY A O 1
ATOM 778 N N . ASN A 1 101 ? -10.390 -13.502 16.237 1.00 97.38 101 ASN A N 1
ATOM 779 C CA . ASN A 1 101 ? -9.206 -14.341 16.052 1.00 97.38 101 ASN A CA 1
ATOM 780 C C . ASN A 1 101 ? -9.318 -15.748 16.674 1.00 97.38 101 ASN A C 1
ATOM 782 O O . ASN A 1 101 ? -8.316 -16.389 16.973 1.00 97.38 101 ASN A O 1
ATOM 786 N N . ALA A 1 102 ? -10.534 -16.276 16.844 1.00 94.88 102 ALA A N 1
ATOM 787 C CA . ALA A 1 102 ? -10.759 -17.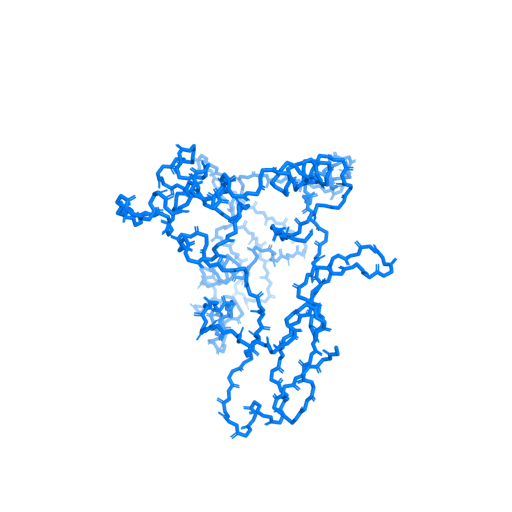597 17.448 1.00 94.88 102 ALA A CA 1
ATOM 788 C C . ALA A 1 102 ? -10.104 -18.766 16.682 1.00 94.88 102 ALA A C 1
ATOM 790 O O . ALA A 1 102 ? -9.924 -19.845 17.234 1.00 94.88 102 ALA A O 1
ATOM 791 N N . ARG A 1 103 ? -9.767 -18.564 15.402 1.00 96.62 103 ARG A N 1
ATOM 792 C CA . ARG A 1 103 ? -9.100 -19.555 14.540 1.00 96.62 103 ARG A CA 1
ATOM 793 C C . ARG A 1 103 ? -7.650 -19.189 14.216 1.00 96.62 103 ARG A C 1
ATOM 795 O O . ARG A 1 103 ? -7.099 -19.748 13.271 1.00 96.62 103 ARG A O 1
ATOM 802 N N . ASP A 1 104 ? -7.071 -18.223 14.935 1.00 96.62 104 ASP A N 1
ATOM 803 C CA . ASP A 1 104 ? -5.690 -17.771 14.727 1.00 96.62 104 ASP A CA 1
ATOM 804 C C . ASP A 1 104 ? -5.416 -17.415 13.251 1.00 96.62 104 ASP A C 1
ATOM 806 O O . ASP A 1 104 ? -4.453 -17.864 12.644 1.00 96.62 104 ASP A O 1
ATOM 810 N N . GLN A 1 105 ? -6.330 -16.671 12.619 1.00 96.50 105 GLN A N 1
ATOM 811 C CA . GLN A 1 105 ? -6.214 -16.261 11.208 1.00 96.50 105 GLN A CA 1
ATOM 812 C C . GLN A 1 105 ? -5.852 -14.782 11.059 1.00 96.50 105 GLN A C 1
ATOM 814 O O . GLN A 1 105 ? -5.364 -14.359 10.010 1.00 96.50 105 GLN A O 1
ATOM 819 N N . LEU A 1 106 ? -6.097 -13.977 12.092 1.00 95.75 106 LEU A N 1
ATOM 820 C CA . LEU A 1 106 ? -5.887 -12.541 12.049 1.00 95.75 106 LEU A CA 1
ATOM 821 C C . LEU A 1 106 ? -4.389 -12.233 11.922 1.00 95.75 106 LEU A C 1
ATOM 823 O O . LEU A 1 106 ? -3.570 -12.721 12.693 1.00 95.75 106 LEU A O 1
ATOM 827 N N . GLY A 1 107 ? -4.025 -11.434 10.918 1.00 94.19 107 GLY A N 1
ATOM 828 C CA . GLY A 1 107 ? -2.631 -11.091 10.616 1.00 94.19 107 GLY A CA 1
ATOM 829 C C . GLY A 1 107 ? -1.854 -12.149 9.832 1.00 94.19 107 GLY A C 1
ATOM 830 O O . GLY A 1 107 ? -0.712 -11.897 9.447 1.00 94.19 107 GLY A O 1
ATOM 831 N N . ARG A 1 108 ? -2.461 -13.301 9.529 1.00 94.94 108 ARG A N 1
ATOM 832 C CA . ARG A 1 108 ? -1.869 -14.315 8.650 1.00 94.94 108 ARG A CA 1
ATOM 833 C C . ARG A 1 108 ? -2.198 -14.046 7.188 1.00 94.94 108 ARG A C 1
ATOM 835 O O . ARG A 1 108 ? -3.092 -13.269 6.863 1.00 94.94 108 ARG A O 1
ATOM 842 N N . PHE A 1 109 ? -1.448 -14.705 6.303 1.00 92.38 109 PHE A N 1
ATOM 843 C CA . PHE A 1 109 ? -1.636 -14.633 4.848 1.00 92.38 109 PHE A CA 1
ATOM 844 C C . PHE A 1 109 ? -1.580 -13.203 4.297 1.00 92.38 109 PHE A C 1
ATOM 846 O O . PHE A 1 109 ? -2.210 -12.890 3.287 1.00 92.38 109 PHE A O 1
ATOM 853 N N . TYR A 1 110 ? -0.824 -12.322 4.962 1.00 91.25 110 TYR A N 1
ATOM 854 C CA . TYR A 1 110 ? -0.613 -10.972 4.469 1.00 91.25 110 TYR A CA 1
ATOM 855 C C . TYR A 1 110 ? 0.025 -11.028 3.079 1.00 91.25 110 TYR A C 1
ATOM 857 O O . TYR A 1 110 ? 1.086 -11.623 2.883 1.00 91.25 110 TYR A O 1
ATOM 865 N N . MET A 1 111 ? -0.631 -10.395 2.110 1.00 88.31 111 MET A N 1
ATOM 866 C CA . MET A 1 111 ? -0.167 -10.340 0.732 1.00 88.31 111 MET A CA 1
ATOM 867 C C . MET A 1 111 ? 0.395 -8.958 0.429 1.00 88.31 111 MET A C 1
ATOM 869 O O . MET A 1 111 ? -0.275 -7.940 0.595 1.00 88.31 111 MET A O 1
ATOM 873 N N . ALA A 1 112 ? 1.618 -8.939 -0.086 1.00 85.19 112 ALA A N 1
ATOM 874 C CA . ALA A 1 112 ? 2.229 -7.769 -0.691 1.00 85.19 112 ALA A CA 1
ATOM 875 C C . ALA A 1 112 ? 2.630 -8.079 -2.132 1.00 85.19 112 ALA A C 1
ATOM 877 O O . ALA A 1 112 ? 2.804 -9.232 -2.525 1.00 85.19 112 ALA A O 1
ATOM 878 N N . HIS A 1 113 ? 2.823 -7.030 -2.924 1.00 87.25 113 HIS A N 1
ATOM 879 C CA . HIS A 1 113 ? 3.397 -7.173 -4.253 1.00 87.25 113 HIS A CA 1
ATOM 880 C C . HIS A 1 113 ? 4.921 -7.181 -4.153 1.00 87.25 113 HIS A C 1
ATOM 882 O O . HIS A 1 113 ? 5.549 -6.123 -4.100 1.00 87.25 113 HIS A O 1
ATOM 888 N N . LEU A 1 114 ? 5.514 -8.375 -4.148 1.00 84.62 114 LEU A N 1
ATOM 889 C CA . LEU A 1 114 ? 6.950 -8.520 -4.361 1.00 84.62 114 LEU A CA 1
ATOM 890 C C . LEU A 1 114 ? 7.261 -8.191 -5.823 1.00 84.62 114 LEU A C 1
ATOM 892 O O . LEU A 1 114 ? 6.656 -8.738 -6.743 1.00 84.62 114 LEU A O 1
ATOM 896 N N . GLY A 1 115 ? 8.169 -7.243 -6.035 1.00 86.69 115 GLY A N 1
ATOM 897 C CA . GLY A 1 115 ? 8.531 -6.765 -7.362 1.00 86.69 115 GLY A CA 1
ATOM 898 C C . GLY A 1 115 ? 10.037 -6.746 -7.546 1.00 86.69 115 GLY A C 1
ATOM 899 O O . GLY A 1 115 ? 10.756 -6.175 -6.729 1.00 86.69 115 GLY A O 1
ATOM 900 N N . ALA A 1 116 ? 10.498 -7.319 -8.652 1.00 84.00 116 ALA A N 1
ATOM 901 C CA . ALA A 1 116 ? 11.888 -7.278 -9.077 1.00 84.00 116 ALA A CA 1
ATOM 902 C C . ALA A 1 116 ? 11.976 -7.132 -10.601 1.00 84.00 116 ALA A C 1
ATOM 904 O O . ALA A 1 116 ? 11.039 -7.469 -11.328 1.00 84.00 116 ALA A O 1
ATOM 905 N N . THR A 1 117 ? 13.117 -6.635 -11.073 1.00 83.62 117 THR A N 1
ATOM 906 C CA . THR A 1 117 ? 13.506 -6.733 -12.482 1.00 83.62 117 THR A CA 1
ATOM 907 C C . THR A 1 117 ? 14.321 -8.009 -12.629 1.00 83.62 117 THR A C 1
ATOM 909 O O . THR A 1 117 ? 15.355 -8.139 -11.983 1.00 83.62 117 THR A O 1
ATOM 912 N N . VAL A 1 118 ? 13.837 -8.952 -13.437 1.00 83.06 118 VAL A N 1
ATOM 913 C CA . VAL A 1 118 ? 14.391 -10.318 -13.518 1.00 83.06 118 VAL A CA 1
ATOM 914 C C . VAL A 1 118 ? 15.206 -10.584 -14.788 1.00 83.06 118 VAL A C 1
ATOM 916 O O . VAL A 1 118 ? 15.815 -11.638 -14.909 1.00 83.06 118 VAL A O 1
ATOM 919 N N . GLY A 1 119 ? 15.235 -9.646 -15.739 1.00 82.25 119 GLY A N 1
ATOM 920 C CA . GLY A 1 119 ? 16.006 -9.798 -16.972 1.00 82.25 119 GLY A CA 1
ATOM 921 C C . GLY A 1 119 ? 15.689 -8.746 -18.030 1.00 82.25 119 GLY A C 1
ATOM 922 O O . GLY A 1 119 ? 14.888 -7.834 -17.808 1.00 82.25 119 GLY A O 1
ATOM 923 N N . ALA A 1 120 ? 16.324 -8.898 -19.191 1.00 78.44 120 ALA A N 1
ATOM 924 C CA . ALA A 1 120 ? 16.104 -8.080 -20.376 1.00 78.44 120 ALA A CA 1
ATOM 925 C C . ALA A 1 120 ? 15.509 -8.932 -21.502 1.00 78.44 120 ALA A C 1
ATOM 927 O O . ALA A 1 120 ? 15.932 -10.065 -21.724 1.00 78.44 120 ALA A O 1
ATOM 928 N N . LEU A 1 121 ? 14.548 -8.370 -22.231 1.00 73.69 121 LEU A N 1
ATOM 929 C CA . LEU A 1 121 ? 13.932 -9.018 -23.383 1.00 73.69 121 LEU A CA 1
ATOM 930 C C . LEU A 1 121 ? 14.537 -8.440 -24.667 1.00 73.69 121 LEU A C 1
ATOM 932 O O . LEU A 1 121 ? 14.438 -7.237 -24.905 1.00 73.69 121 LEU A O 1
ATOM 936 N N . LYS A 1 122 ? 15.146 -9.290 -25.500 1.00 71.31 122 LYS A N 1
ATOM 937 C CA . LYS A 1 122 ? 15.584 -8.923 -26.854 1.00 71.31 122 LYS A CA 1
ATOM 938 C C . LYS A 1 122 ? 14.522 -9.388 -27.845 1.00 71.31 122 LYS A C 1
ATOM 940 O O . LYS A 1 122 ? 14.318 -10.587 -27.996 1.00 71.31 122 LYS A O 1
ATOM 945 N N . LEU A 1 123 ? 13.838 -8.446 -28.491 1.00 68.00 123 LEU A N 1
ATOM 946 C CA . LEU A 1 123 ? 12.847 -8.742 -29.526 1.00 68.00 123 LEU A CA 1
ATOM 947 C C . LEU A 1 123 ? 13.388 -8.332 -30.901 1.00 68.00 123 LEU A C 1
ATOM 949 O O . LEU A 1 123 ? 13.866 -7.202 -31.015 1.00 68.00 123 LEU A O 1
ATOM 953 N N . PRO A 1 124 ? 13.264 -9.184 -31.939 1.00 56.94 124 PRO A N 1
ATOM 954 C CA . PRO A 1 124 ? 13.737 -8.871 -33.291 1.00 56.94 124 PRO A CA 1
ATOM 955 C C . PRO A 1 124 ? 13.123 -7.583 -33.863 1.00 56.94 124 PRO A C 1
ATOM 957 O O . PRO A 1 124 ? 13.825 -6.806 -34.494 1.00 56.94 124 PRO A O 1
ATOM 960 N N . ASN A 1 125 ? 11.844 -7.313 -33.556 1.00 57.25 125 ASN A N 1
ATOM 961 C CA . ASN A 1 125 ? 11.093 -6.129 -33.998 1.00 57.25 125 ASN A CA 1
ATOM 962 C C . ASN A 1 125 ? 10.435 -5.402 -32.809 1.00 57.25 125 ASN A C 1
ATOM 964 O O . ASN A 1 125 ? 9.209 -5.306 -32.707 1.00 57.25 125 ASN A O 1
ATOM 968 N N . ALA A 1 126 ? 11.251 -4.898 -31.878 1.00 49.66 126 ALA A N 1
ATOM 969 C CA . ALA A 1 126 ? 10.796 -4.295 -30.617 1.00 49.66 126 ALA A CA 1
ATOM 970 C C . ALA A 1 126 ? 9.789 -3.130 -30.769 1.00 49.66 126 ALA A C 1
ATOM 972 O O . ALA A 1 126 ? 9.005 -2.889 -29.854 1.00 49.66 126 ALA A O 1
ATOM 973 N N . GLN A 1 127 ? 9.781 -2.430 -31.911 1.00 47.28 127 GLN A N 1
ATOM 974 C CA . GLN A 1 127 ? 8.836 -1.339 -32.194 1.00 47.28 127 GLN A CA 1
ATOM 975 C C . GLN A 1 127 ? 7.477 -1.801 -32.747 1.00 47.28 127 GLN A C 1
ATOM 977 O O . GLN A 1 127 ? 6.506 -1.063 -32.611 1.00 47.28 127 GLN A O 1
ATOM 982 N N . GLN A 1 128 ? 7.382 -2.996 -33.344 1.00 47.66 128 GLN A N 1
ATOM 983 C CA . GLN A 1 128 ? 6.152 -3.484 -33.993 1.00 47.66 128 GLN A CA 1
ATOM 984 C C . GLN A 1 128 ? 5.466 -4.621 -33.217 1.00 47.66 12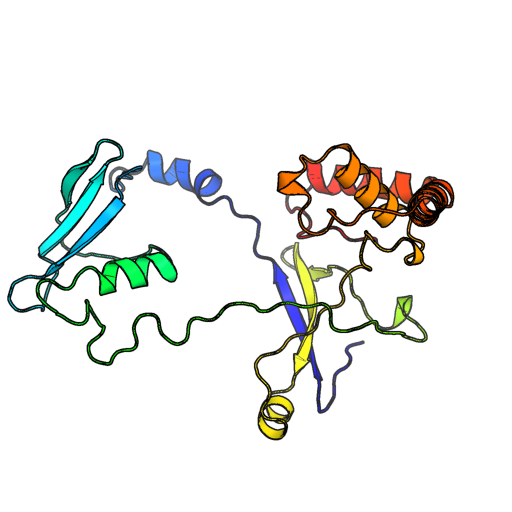8 GLN A C 1
ATOM 986 O O . GLN A 1 128 ? 4.249 -4.765 -33.295 1.00 47.66 128 GLN A O 1
ATOM 991 N N . ALA A 1 129 ? 6.205 -5.409 -32.429 1.00 47.25 129 ALA A N 1
ATOM 992 C CA . ALA A 1 129 ? 5.659 -6.644 -31.865 1.00 47.25 129 ALA A CA 1
ATOM 993 C C . ALA A 1 129 ? 4.807 -6.449 -30.596 1.00 47.25 129 ALA A C 1
ATOM 995 O O . ALA A 1 129 ? 3.842 -7.191 -30.393 1.00 47.25 129 ALA A O 1
ATOM 996 N N . VAL A 1 130 ? 5.101 -5.459 -29.740 1.00 53.62 130 VAL A N 1
ATOM 997 C CA . VAL A 1 130 ? 4.430 -5.350 -28.434 1.00 53.62 130 VAL A CA 1
ATOM 998 C C . VAL A 1 130 ? 4.235 -3.892 -28.011 1.00 53.62 130 VAL A C 1
ATOM 1000 O O . VAL A 1 130 ? 5.186 -3.152 -27.771 1.00 53.62 130 VAL A O 1
ATOM 1003 N N . ALA A 1 131 ? 2.981 -3.460 -27.874 1.00 59.12 131 ALA A N 1
ATOM 1004 C CA . ALA A 1 131 ? 2.681 -2.151 -27.302 1.00 59.12 131 ALA A CA 1
ATOM 1005 C C . ALA A 1 131 ? 2.938 -2.180 -25.783 1.00 59.12 131 ALA A C 1
ATOM 1007 O O . ALA A 1 131 ? 2.114 -2.647 -24.995 1.00 59.12 131 ALA A O 1
ATOM 1008 N N . PHE A 1 132 ? 4.130 -1.710 -25.406 1.00 62.22 132 PHE A N 1
ATOM 1009 C CA . PHE A 1 132 ? 4.642 -1.622 -24.032 1.00 62.22 132 PHE A CA 1
ATOM 1010 C C . PHE A 1 132 ? 4.326 -0.290 -23.335 1.00 62.22 132 PHE A C 1
ATOM 1012 O O . PHE A 1 132 ? 4.612 -0.115 -22.148 1.00 62.22 132 PHE A O 1
ATOM 1019 N N . GLY A 1 133 ? 3.781 0.670 -24.083 1.00 69.56 133 GLY A N 1
ATOM 1020 C CA . GLY A 1 133 ? 3.331 1.951 -23.557 1.00 69.56 133 GLY A CA 1
ATOM 1021 C C . GLY A 1 133 ? 2.010 1.842 -22.799 1.00 69.56 133 GLY A C 1
ATOM 1022 O O . GLY A 1 133 ? 1.426 0.769 -22.645 1.00 69.56 133 GLY A O 1
ATOM 1023 N N . TYR A 1 134 ? 1.525 2.989 -22.333 1.00 77.38 134 TYR A N 1
ATOM 1024 C CA . TYR A 1 134 ? 0.155 3.071 -21.850 1.00 77.38 134 TYR A CA 1
ATOM 1025 C C . TYR A 1 134 ? -0.787 3.314 -23.021 1.00 77.38 134 TYR A C 1
ATOM 1027 O O . TYR A 1 134 ? -0.601 4.248 -23.798 1.00 77.38 134 TYR A O 1
ATOM 1035 N N . GLU A 1 135 ? -1.840 2.521 -23.080 1.00 82.06 135 GLU A N 1
ATOM 1036 C CA . GLU A 1 135 ? -3.024 2.782 -23.883 1.00 82.06 135 GLU A CA 1
ATOM 1037 C C . GLU A 1 135 ? -4.074 3.494 -23.032 1.00 82.06 135 GLU A C 1
ATOM 1039 O O . GLU A 1 135 ? -3.972 3.571 -21.804 1.00 82.06 135 GLU A O 1
ATOM 1044 N N . ARG A 1 136 ? -5.105 4.025 -23.683 1.00 83.88 136 ARG A N 1
ATOM 1045 C CA . ARG A 1 136 ? -6.308 4.500 -23.005 1.00 83.88 136 ARG A CA 1
ATOM 1046 C C . ARG A 1 136 ? -7.482 3.647 -23.451 1.00 83.88 136 ARG A C 1
ATOM 1048 O O . ARG A 1 136 ? -7.634 3.410 -24.643 1.00 83.88 136 ARG A O 1
ATOM 1055 N N . ASP A 1 137 ? -8.296 3.198 -22.504 1.00 84.06 137 ASP A N 1
ATOM 1056 C CA . ASP A 1 137 ? -9.584 2.594 -22.845 1.00 84.06 137 ASP A CA 1
ATOM 1057 C C . ASP A 1 137 ? -10.618 3.661 -23.255 1.00 84.06 137 ASP A C 1
ATOM 1059 O O . ASP A 1 137 ? -10.341 4.864 -23.219 1.00 84.06 137 ASP A O 1
ATOM 1063 N N . ALA A 1 138 ? -11.828 3.222 -23.619 1.00 85.31 138 ALA A N 1
ATOM 1064 C CA . ALA A 1 138 ? -12.928 4.098 -24.032 1.00 85.31 138 ALA A CA 1
ATOM 1065 C C . ALA A 1 138 ? -13.315 5.154 -22.972 1.00 85.31 138 ALA A C 1
ATOM 1067 O O . ALA A 1 138 ? -13.822 6.219 -23.312 1.00 85.31 138 ALA A O 1
ATOM 1068 N N . ALA A 1 139 ? -13.027 4.908 -21.689 1.00 81.25 139 ALA A N 1
ATOM 1069 C CA . ALA A 1 139 ? -13.262 5.851 -20.593 1.00 81.25 139 ALA A CA 1
ATOM 1070 C C . ALA A 1 139 ? -12.055 6.782 -20.324 1.00 81.25 139 ALA A C 1
ATOM 1072 O O . ALA A 1 139 ? -12.023 7.534 -19.333 1.00 81.25 139 ALA A O 1
ATOM 1073 N N . GLY A 1 140 ? -11.028 6.717 -21.176 1.00 81.50 140 GLY A N 1
ATOM 1074 C CA . GLY A 1 140 ? -9.775 7.448 -21.040 1.00 81.50 140 GLY A CA 1
ATOM 1075 C C . GLY A 1 140 ? -8.906 6.959 -19.877 1.00 81.50 140 GLY A C 1
ATOM 1076 O O . GLY A 1 140 ? -8.066 7.721 -19.387 1.00 81.50 140 GLY A O 1
ATOM 1077 N N . ILE A 1 141 ? -9.131 5.746 -19.361 1.00 83.56 141 ILE A N 1
ATOM 1078 C CA . ILE A 1 141 ? -8.333 5.153 -18.284 1.00 83.56 141 ILE A CA 1
ATOM 1079 C C . ILE A 1 141 ? -7.039 4.614 -18.877 1.00 83.56 141 ILE A C 1
ATOM 1081 O O . ILE A 1 141 ? -7.057 3.861 -19.848 1.00 83.56 141 ILE A O 1
ATOM 1085 N N . TYR A 1 142 ? -5.911 4.982 -18.267 1.00 86.44 142 TYR A N 1
ATOM 1086 C CA . TYR A 1 142 ? -4.627 4.427 -18.663 1.00 86.44 142 TYR A CA 1
ATOM 1087 C C . TYR A 1 142 ? -4.589 2.932 -18.366 1.00 86.44 142 TYR A C 1
ATOM 1089 O O . TYR A 1 142 ? -4.813 2.499 -17.232 1.00 86.44 142 TYR A O 1
ATOM 1097 N N . CYS A 1 143 ? -4.278 2.173 -19.402 1.00 86.44 143 CYS A N 1
ATOM 1098 C CA . CYS A 1 143 ? -4.118 0.736 -19.382 1.00 86.44 143 CYS A CA 1
ATOM 1099 C C . CYS A 1 143 ? -2.706 0.406 -19.849 1.00 86.44 143 CYS A C 1
ATOM 1101 O O . CYS A 1 143 ? -2.157 1.112 -20.689 1.00 86.44 143 CYS A O 1
ATOM 1103 N N . ARG A 1 144 ? -2.121 -0.675 -19.348 1.00 85.69 144 ARG A N 1
ATOM 1104 C CA . ARG A 1 144 ? -0.928 -1.260 -19.967 1.00 85.69 144 ARG A CA 1
ATOM 1105 C C . ARG A 1 144 ? -1.085 -2.763 -20.073 1.00 85.69 144 ARG A C 1
ATOM 1107 O O . ARG A 1 144 ? -1.754 -3.382 -19.238 1.00 85.69 144 ARG A O 1
ATOM 1114 N N . ARG A 1 145 ? -0.437 -3.348 -21.075 1.00 84.81 145 ARG A N 1
ATOM 1115 C CA . ARG A 1 145 ? -0.331 -4.800 -21.184 1.00 84.81 145 ARG A CA 1
ATOM 1116 C C . ARG A 1 145 ? 0.627 -5.334 -20.117 1.00 84.81 145 ARG A C 1
ATOM 1118 O O . ARG A 1 145 ? 1.663 -4.739 -19.827 1.00 84.81 145 ARG A O 1
ATOM 1125 N N . ARG A 1 146 ? 0.252 -6.463 -19.526 1.00 86.88 146 ARG A N 1
ATOM 1126 C CA . ARG A 1 146 ? 1.081 -7.293 -18.649 1.00 86.88 146 ARG A CA 1
ATOM 1127 C C . ARG A 1 146 ? 0.993 -8.741 -19.112 1.00 86.88 146 ARG A C 1
ATOM 1129 O O . ARG A 1 146 ? -0.032 -9.146 -19.660 1.00 86.88 146 ARG A O 1
ATOM 1136 N N . LEU A 1 147 ? 2.028 -9.517 -18.839 1.00 87.19 147 LEU A N 1
ATOM 1137 C CA . LEU A 1 147 ? 2.022 -10.961 -19.029 1.00 87.19 147 LEU A CA 1
ATOM 1138 C C . LEU A 1 147 ? 1.657 -11.614 -17.705 1.00 87.19 147 LEU A C 1
ATOM 1140 O O . LEU A 1 147 ? 2.140 -11.216 -16.646 1.00 87.19 147 LEU A O 1
ATOM 1144 N N . SER A 1 148 ? 0.763 -12.585 -17.756 1.00 90.38 148 SER A N 1
ATOM 1145 C CA . SER A 1 148 ? 0.375 -13.393 -16.601 1.00 90.38 148 SER A CA 1
ATOM 1146 C C . SER A 1 148 ? 0.592 -14.848 -16.963 1.00 90.38 148 SER A C 1
ATOM 1148 O O . SER A 1 148 ? 0.367 -15.211 -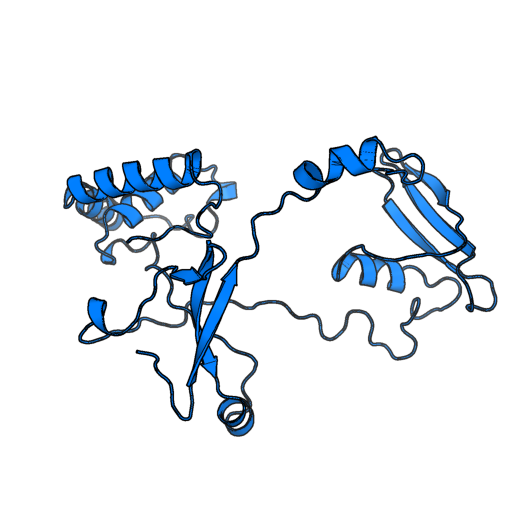18.115 1.00 90.38 148 SER A O 1
ATOM 1150 N N . LEU A 1 149 ? 1.005 -15.665 -16.003 1.00 92.31 149 LEU A N 1
ATOM 1151 C CA . LEU A 1 149 ? 0.981 -17.111 -16.194 1.00 92.31 149 LEU A CA 1
ATOM 1152 C C . LEU A 1 149 ? -0.469 -17.577 -16.391 1.00 92.31 149 LEU A C 1
ATOM 1154 O O . LEU A 1 149 ? -1.393 -16.991 -15.813 1.00 92.31 149 LEU A O 1
ATOM 1158 N N . THR A 1 150 ? -0.675 -18.600 -17.216 1.00 93.31 150 THR A N 1
ATOM 1159 C CA . THR A 1 150 ? -1.970 -19.290 -17.276 1.00 93.31 150 THR A CA 1
ATOM 1160 C C . THR A 1 150 ? -2.216 -20.038 -15.964 1.00 93.31 150 THR A C 1
ATOM 1162 O O . THR A 1 150 ? -1.279 -20.399 -15.253 1.00 93.31 150 THR A O 1
ATOM 1165 N N . GLU A 1 151 ? -3.483 -20.270 -15.614 1.00 94.00 151 GLU A N 1
ATOM 1166 C CA . GLU A 1 151 ? -3.815 -21.041 -14.405 1.00 94.00 151 GLU A CA 1
ATOM 1167 C C . GLU A 1 151 ? -3.272 -22.472 -14.480 1.00 94.00 151 GLU A C 1
ATOM 1169 O O . GLU A 1 151 ? -2.838 -23.016 -13.468 1.00 94.00 151 GLU A O 1
ATOM 1174 N N . GLN A 1 152 ? -3.258 -23.056 -15.682 1.00 94.81 152 GLN A N 1
ATOM 1175 C CA . GLN A 1 152 ? -2.659 -24.359 -15.949 1.00 94.81 152 GLN A CA 1
ATOM 1176 C C . GLN A 1 152 ? -1.154 -24.338 -15.653 1.00 94.81 152 GLN A C 1
ATOM 1178 O O . GLN A 1 152 ? -0.707 -25.093 -14.794 1.00 94.81 152 GLN A O 1
ATOM 1183 N N . ALA A 1 153 ? -0.398 -23.404 -16.242 1.00 94.44 153 ALA A N 1
ATOM 1184 C CA . ALA A 1 153 ? 1.041 -23.289 -16.003 1.00 94.44 153 ALA A CA 1
ATOM 1185 C C . ALA A 1 153 ? 1.377 -22.987 -14.532 1.00 94.44 153 ALA A C 1
ATOM 1187 O O . ALA A 1 153 ? 2.372 -23.482 -14.007 1.00 94.44 153 ALA A O 1
ATOM 1188 N N . GLN A 1 154 ? 0.548 -22.203 -13.831 1.00 96.00 154 GLN A N 1
ATOM 1189 C CA . GLN A 1 154 ? 0.722 -21.978 -12.391 1.00 96.00 154 GLN A CA 1
ATOM 1190 C C . GLN A 1 154 ? 0.599 -23.269 -11.582 1.00 96.00 154 GLN A C 1
ATOM 1192 O O . GLN A 1 154 ? 1.383 -23.473 -10.657 1.00 96.00 154 GLN A O 1
ATOM 1197 N N . ARG A 1 155 ? -0.364 -24.135 -11.920 1.00 95.62 155 ARG A N 1
ATOM 1198 C CA . ARG A 1 155 ? -0.581 -25.410 -11.224 1.00 95.62 155 ARG A CA 1
ATOM 1199 C C . ARG A 1 155 ? 0.492 -26.434 -11.575 1.00 95.62 155 ARG A C 1
ATOM 1201 O O . ARG A 1 155 ? 1.064 -27.016 -10.664 1.00 95.62 155 ARG A O 1
ATOM 1208 N N . GLU A 1 156 ? 0.786 -26.615 -12.860 1.00 96.62 156 GLU A N 1
ATOM 1209 C CA . GLU A 1 156 ? 1.780 -27.583 -13.346 1.00 96.62 156 GLU A CA 1
ATOM 1210 C C . GLU A 1 156 ? 3.184 -27.296 -12.805 1.00 96.62 156 GLU A C 1
ATOM 1212 O O . GLU A 1 156 ? 3.908 -28.216 -12.435 1.00 96.62 156 GLU A O 1
ATOM 1217 N N . HIS A 1 157 ? 3.556 -26.017 -12.709 1.00 95.56 157 HIS A N 1
ATOM 1218 C CA . HIS A 1 157 ? 4.873 -25.602 -12.226 1.00 95.56 157 HIS A CA 1
ATOM 1219 C C . HIS A 1 157 ? 4.888 -25.158 -10.754 1.00 95.56 157 HIS A C 1
ATOM 1221 O O . HIS A 1 157 ? 5.912 -24.660 -10.287 1.00 95.56 157 HIS A O 1
ATOM 1227 N N . CYS A 1 158 ? 3.777 -25.299 -10.021 1.00 96.12 158 CYS A N 1
ATOM 1228 C CA . CYS A 1 158 ? 3.648 -24.872 -8.621 1.00 96.12 158 CYS A CA 1
ATOM 1229 C C . CYS A 1 158 ? 4.090 -23.411 -8.378 1.00 96.12 158 CYS A C 1
ATOM 1231 O O . CYS A 1 158 ? 4.754 -23.092 -7.388 1.00 96.12 158 CYS A O 1
ATOM 1233 N N . LEU A 1 159 ? 3.744 -22.507 -9.298 1.00 93.12 159 LEU A N 1
ATOM 1234 C CA . LEU A 1 159 ? 4.161 -21.106 -9.267 1.00 93.12 159 LEU A CA 1
ATOM 1235 C C . LEU A 1 159 ? 3.133 -20.222 -8.554 1.00 93.12 159 LEU A C 1
ATOM 1237 O O . LEU A 1 159 ? 1.923 -20.373 -8.714 1.00 93.12 159 LEU A O 1
ATOM 1241 N N . LEU A 1 160 ? 3.630 -19.214 -7.830 1.00 89.50 160 LEU A N 1
ATOM 1242 C CA . LEU A 1 160 ? 2.795 -18.154 -7.257 1.00 89.50 160 LEU A CA 1
ATOM 1243 C C . LEU A 1 160 ? 2.145 -17.281 -8.349 1.00 89.50 160 LEU A C 1
ATOM 1245 O O . LEU A 1 160 ? 2.481 -17.372 -9.534 1.00 89.50 160 LEU A O 1
ATOM 1249 N N . ASN A 1 161 ? 1.252 -16.375 -7.932 1.00 88.56 161 ASN A N 1
ATOM 1250 C CA . ASN A 1 161 ? 0.511 -15.424 -8.773 1.00 88.56 161 ASN A CA 1
ATOM 1251 C C . ASN A 1 161 ? 1.39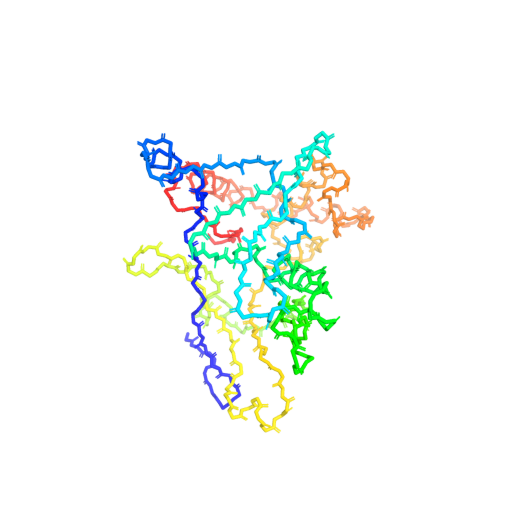2 -14.316 -9.395 1.00 88.56 161 ASN A C 1
ATOM 1253 O O . ASN A 1 161 ? 1.177 -13.117 -9.209 1.00 88.56 161 ASN A O 1
ATOM 1257 N N . GLN A 1 162 ? 2.392 -14.731 -10.164 1.00 89.88 162 GLN A N 1
ATOM 1258 C CA . GLN A 1 162 ? 3.402 -13.877 -10.766 1.00 89.88 162 GLN A CA 1
ATOM 1259 C C . GLN A 1 162 ? 2.892 -13.207 -12.039 1.00 89.88 162 GLN A C 1
ATOM 1261 O O . GLN A 1 162 ? 2.176 -13.795 -12.856 1.00 89.88 162 GLN A O 1
ATOM 1266 N N . ILE A 1 163 ? 3.290 -11.948 -12.202 1.00 90.12 163 ILE A N 1
ATOM 1267 C CA . ILE A 1 163 ? 2.942 -11.123 -13.352 1.00 90.12 163 ILE A CA 1
ATOM 1268 C C . ILE A 1 163 ? 4.209 -10.440 -13.844 1.00 90.12 163 ILE A C 1
ATOM 1270 O O . ILE A 1 163 ? 5.012 -9.947 -13.049 1.00 90.12 163 ILE A O 1
ATOM 1274 N N . PHE A 1 164 ? 4.366 -10.366 -15.156 1.00 87.38 164 PHE A N 1
ATOM 1275 C CA . PHE A 1 164 ? 5.509 -9.726 -15.782 1.00 87.38 164 PHE A CA 1
ATOM 1276 C C . PHE A 1 164 ? 5.052 -8.476 -16.512 1.00 87.38 164 PHE A C 1
ATOM 1278 O O . PHE A 1 164 ? 4.015 -8.428 -17.175 1.00 87.38 164 PHE A O 1
ATOM 1285 N N . ARG A 1 165 ? 5.849 -7.429 -16.365 1.00 84.19 165 ARG A N 1
ATOM 1286 C CA . ARG A 1 165 ? 5.684 -6.158 -17.055 1.00 84.19 165 ARG A CA 1
ATOM 1287 C C . ARG A 1 165 ? 7.041 -5.759 -17.579 1.00 84.19 165 ARG A C 1
ATOM 1289 O O . ARG A 1 165 ? 8.036 -5.885 -16.868 1.00 84.19 165 ARG A O 1
ATOM 1296 N N . THR A 1 166 ? 7.074 -5.242 -18.793 1.00 80.00 166 THR A N 1
ATOM 1297 C CA . THR A 1 166 ? 8.261 -4.538 -19.248 1.00 80.00 166 THR A CA 1
ATOM 1298 C C . THR A 1 166 ? 8.427 -3.275 -18.427 1.00 80.00 166 THR A C 1
ATOM 1300 O O . THR A 1 166 ? 7.464 -2.569 -18.111 1.00 80.00 166 THR A O 1
ATOM 1303 N N . HIS A 1 167 ? 9.668 -3.008 -18.061 1.00 76.94 167 HIS A N 1
ATOM 1304 C CA . HIS A 1 167 ? 10.052 -1.792 -17.380 1.00 76.94 167 HIS A CA 1
ATOM 1305 C C . HIS A 1 167 ? 11.010 -1.013 -18.277 1.00 76.94 167 HIS A C 1
ATOM 1307 O O . HIS A 1 167 ? 11.663 -1.593 -19.145 1.00 76.94 167 HIS A O 1
ATOM 1313 N N . LEU A 1 168 ? 11.081 0.303 -18.077 1.00 76.88 168 LEU A N 1
ATOM 1314 C CA . LEU A 1 168 ? 12.139 1.097 -18.695 1.00 76.88 168 LEU A CA 1
ATOM 1315 C C . LEU A 1 168 ? 13.506 0.566 -18.229 1.00 76.88 168 LEU A C 1
ATOM 1317 O O . LEU A 1 168 ? 13.589 0.128 -17.070 1.00 76.88 168 LEU A O 1
ATOM 1321 N N . PRO A 1 169 ? 14.546 0.628 -19.084 1.00 79.75 169 PRO A N 1
ATOM 1322 C CA . PRO A 1 169 ? 15.921 0.375 -18.667 1.00 79.75 169 PRO A CA 1
ATOM 1323 C C . PRO A 1 169 ? 16.266 1.140 -17.389 1.00 79.75 169 PRO A C 1
ATOM 1325 O O . PRO A 1 169 ? 15.700 2.210 -17.136 1.00 79.75 169 PRO A O 1
ATOM 1328 N N . ASP A 1 170 ? 17.172 0.587 -16.582 1.00 81.69 170 ASP A N 1
ATOM 1329 C CA . ASP A 1 170 ? 17.610 1.245 -15.353 1.00 81.69 170 ASP A CA 1
ATOM 1330 C C . ASP A 1 170 ? 18.213 2.618 -15.694 1.00 81.69 170 ASP A C 1
ATOM 1332 O O . ASP A 1 170 ? 19.220 2.668 -16.400 1.00 81.69 170 ASP A O 1
ATOM 1336 N N . PRO A 1 171 ? 17.633 3.737 -15.215 1.00 84.19 171 PRO A N 1
ATOM 1337 C CA . PRO A 1 171 ? 18.175 5.060 -15.493 1.00 84.19 171 PRO A CA 1
ATOM 1338 C C . PRO A 1 171 ? 19.592 5.275 -14.949 1.00 84.19 171 PRO A C 1
ATOM 1340 O O . PRO A 1 171 ? 20.217 6.249 -15.345 1.00 84.19 171 PRO A O 1
ATOM 1343 N N . ALA A 1 172 ? 20.070 4.436 -14.023 1.00 84.75 172 ALA A N 1
ATOM 1344 C CA . ALA A 1 172 ? 21.431 4.514 -13.497 1.00 84.75 172 ALA A CA 1
ATOM 1345 C C . ALA A 1 172 ? 22.491 3.861 -14.404 1.00 84.75 172 ALA A C 1
ATOM 1347 O O . ALA A 1 172 ? 23.672 4.122 -14.201 1.00 84.75 172 ALA A O 1
ATOM 1348 N N . ASP A 1 173 ? 22.092 3.031 -15.376 1.00 86.88 173 ASP A N 1
ATOM 1349 C CA . ASP A 1 173 ? 23.007 2.364 -16.310 1.00 86.88 173 ASP A CA 1
ATOM 1350 C C . ASP A 1 173 ? 23.043 3.109 -17.657 1.00 86.88 173 ASP A C 1
ATOM 1352 O O . ASP A 1 173 ? 22.144 2.920 -18.482 1.00 86.88 173 ASP A O 1
ATOM 1356 N N . PRO A 1 174 ? 24.078 3.916 -17.953 1.00 89.06 174 PRO A N 1
ATOM 1357 C CA . PRO A 1 174 ? 24.111 4.749 -19.154 1.00 89.06 174 PRO A CA 1
ATOM 1358 C C . PRO A 1 174 ? 24.129 3.958 -20.467 1.00 89.06 174 PRO A C 1
ATOM 1360 O O . PRO A 1 174 ? 23.861 4.538 -21.521 1.00 89.06 174 PRO A O 1
ATOM 1363 N N . ARG A 1 175 ? 24.370 2.639 -20.441 1.00 88.25 175 ARG A N 1
ATOM 1364 C CA . ARG A 1 175 ? 24.327 1.780 -21.639 1.00 88.25 175 ARG A CA 1
ATOM 1365 C C . ARG A 1 175 ? 22.926 1.673 -22.245 1.00 88.25 175 ARG A C 1
ATOM 1367 O O . ARG A 1 175 ? 22.773 1.145 -23.344 1.00 88.25 175 ARG A O 1
ATOM 1374 N N . HIS A 1 176 ? 21.900 2.200 -21.570 1.00 84.44 176 HIS A N 1
ATOM 1375 C CA . HIS A 1 176 ? 20.558 2.335 -22.131 1.00 84.44 176 HIS A CA 1
ATOM 1376 C C . HIS A 1 176 ? 20.489 3.290 -23.345 1.00 84.44 176 HIS A C 1
ATOM 1378 O O . HIS A 1 176 ? 19.483 3.271 -24.049 1.00 84.44 176 HIS A O 1
ATOM 1384 N N . ASN A 1 177 ? 21.504 4.141 -23.579 1.00 87.38 177 ASN A N 1
ATOM 1385 C CA . ASN A 1 177 ? 21.616 5.044 -24.740 1.00 87.38 177 ASN A CA 1
ATOM 1386 C C . ASN A 1 177 ? 20.362 5.910 -25.006 1.00 87.38 177 ASN A C 1
ATOM 1388 O O . ASN A 1 177 ? 19.940 6.104 -26.144 1.00 87.38 177 ASN A O 1
ATOM 1392 N N . ASP A 1 178 ? 19.732 6.427 -23.944 1.00 85.31 178 ASP A N 1
ATOM 1393 C CA . ASP A 1 178 ? 18.471 7.176 -24.031 1.00 85.31 178 ASP A CA 1
ATOM 1394 C C . ASP A 1 178 ? 18.622 8.568 -23.390 1.00 85.31 178 ASP A C 1
ATOM 1396 O O . ASP A 1 178 ? 18.921 8.669 -22.196 1.00 85.31 178 ASP A O 1
ATOM 1400 N N . PRO A 1 179 ? 18.407 9.661 -24.144 1.00 86.25 179 PRO A N 1
ATOM 1401 C CA . PRO A 1 179 ? 18.629 11.019 -23.650 1.00 86.25 179 PRO A CA 1
ATOM 1402 C C . PRO A 1 179 ? 17.715 11.385 -22.473 1.00 86.25 179 PRO A C 1
ATOM 1404 O O . PRO A 1 179 ? 18.119 12.139 -21.590 1.00 86.25 179 PRO A O 1
ATOM 1407 N N . ILE A 1 180 ? 16.484 10.863 -22.437 1.00 86.44 180 ILE A N 1
ATOM 1408 C CA . ILE A 1 180 ? 15.474 11.208 -21.429 1.00 86.44 180 ILE A CA 1
ATOM 1409 C C . ILE A 1 180 ? 15.797 10.515 -20.108 1.00 86.44 180 ILE A C 1
ATOM 1411 O O . ILE A 1 180 ? 15.734 11.147 -19.050 1.00 86.44 180 ILE A O 1
ATOM 1415 N N . LEU A 1 181 ? 16.159 9.229 -20.159 1.00 85.81 181 LEU A N 1
ATOM 1416 C CA . LEU A 1 181 ? 16.569 8.480 -18.972 1.00 85.81 181 LEU A CA 1
ATOM 1417 C C . LEU A 1 181 ? 17.830 9.079 -18.343 1.00 85.81 181 LEU A C 1
ATOM 1419 O O . LEU A 1 181 ? 17.820 9.339 -17.138 1.00 85.81 181 LEU A O 1
ATOM 1423 N N . SER A 1 182 ? 18.842 9.413 -19.155 1.00 89.25 182 SER A N 1
ATOM 1424 C CA . SER A 1 182 ? 20.059 10.079 -18.675 1.00 89.25 182 SER A CA 1
ATOM 1425 C C . SER A 1 182 ? 19.774 11.454 -18.076 1.00 89.25 182 SER A C 1
ATOM 1427 O O . SER A 1 182 ? 20.229 11.746 -16.971 1.00 89.25 182 SER A O 1
ATOM 1429 N N . ALA A 1 183 ? 18.985 12.297 -18.753 1.00 89.75 183 ALA A N 1
ATOM 1430 C CA . ALA A 1 183 ? 18.631 13.618 -18.236 1.00 89.75 183 ALA A CA 1
ATOM 1431 C C . ALA A 1 183 ? 17.876 13.512 -16.903 1.00 89.75 183 ALA A C 1
ATOM 1433 O O . ALA A 1 183 ? 18.207 14.197 -15.937 1.00 89.75 183 ALA A O 1
ATOM 1434 N N . MET A 1 184 ? 16.888 12.614 -16.818 1.00 85.88 184 MET A N 1
ATOM 1435 C CA . MET A 1 184 ? 16.137 12.373 -15.586 1.00 85.88 184 MET A CA 1
ATOM 1436 C C . MET A 1 184 ? 17.049 11.894 -14.454 1.00 85.88 184 MET A C 1
ATOM 1438 O O . MET A 1 184 ? 16.890 12.344 -13.316 1.00 85.88 184 MET A O 1
ATOM 1442 N N . TYR A 1 185 ? 17.954 10.962 -14.743 1.00 87.81 185 TYR A N 1
ATOM 1443 C CA . TYR A 1 185 ? 18.883 10.422 -13.762 1.00 87.81 185 TYR A CA 1
ATOM 1444 C C . TYR A 1 185 ? 19.809 11.514 -13.216 1.00 87.81 185 TYR A C 1
ATOM 1446 O O . TYR A 1 185 ? 19.862 11.707 -11.999 1.00 87.81 185 TYR A O 1
ATOM 1454 N N . LEU A 1 186 ? 20.432 12.304 -14.097 1.00 88.88 186 LEU A N 1
ATOM 1455 C CA . LEU A 1 186 ? 21.287 13.430 -13.716 1.00 88.88 186 LEU A CA 1
ATOM 1456 C C . LEU A 1 186 ? 20.517 14.485 -12.905 1.00 88.88 186 LEU A C 1
ATOM 1458 O O . LEU A 1 186 ? 20.968 14.873 -11.831 1.00 88.88 186 LEU A O 1
ATOM 1462 N N . VAL A 1 187 ? 19.318 14.892 -13.340 1.00 87.94 187 VAL A N 1
ATOM 1463 C CA . VAL A 1 187 ? 18.478 15.866 -12.614 1.00 87.94 187 VAL A CA 1
ATOM 1464 C C . VAL A 1 187 ? 18.113 15.354 -11.220 1.00 87.94 187 VAL A C 1
ATOM 1466 O O . VAL A 1 187 ? 18.297 16.065 -10.232 1.00 87.94 187 VAL A O 1
ATOM 1469 N N . LYS A 1 188 ? 17.632 14.110 -11.101 1.00 84.06 188 LYS A N 1
ATOM 1470 C CA . LYS A 1 188 ? 17.319 13.519 -9.790 1.00 84.06 188 LYS A CA 1
ATOM 1471 C C . LYS A 1 188 ? 18.567 13.427 -8.914 1.00 84.06 188 LYS A C 1
ATOM 1473 O O . LYS A 1 188 ? 18.498 13.700 -7.721 1.00 84.06 188 LYS A O 1
ATOM 1478 N N . ARG A 1 189 ? 19.719 13.075 -9.478 1.00 83.19 189 ARG A N 1
ATOM 1479 C CA . ARG A 1 189 ? 20.965 12.976 -8.714 1.00 83.19 189 ARG A CA 1
ATOM 1480 C C . ARG A 1 189 ? 21.452 14.338 -8.219 1.00 83.19 189 ARG A C 1
ATOM 1482 O O . ARG A 1 189 ? 21.928 14.417 -7.090 1.00 83.19 189 ARG A O 1
ATOM 1489 N N . THR A 1 190 ? 21.320 15.392 -9.019 1.00 85.12 190 THR A N 1
ATOM 1490 C CA . THR A 1 190 ? 21.770 16.743 -8.658 1.00 85.12 190 THR A CA 1
ATOM 1491 C C . THR A 1 190 ? 20.820 17.406 -7.663 1.00 85.12 190 THR A C 1
ATOM 1493 O O . THR A 1 190 ? 21.265 17.893 -6.627 1.00 85.12 190 THR A O 1
ATOM 1496 N N . PHE A 1 191 ? 19.512 17.371 -7.931 1.00 86.19 191 PHE A N 1
ATOM 1497 C CA . PHE A 1 191 ? 18.536 18.207 -7.224 1.00 86.19 191 PHE A CA 1
ATOM 1498 C C . PHE A 1 191 ? 17.739 17.488 -6.129 1.00 86.19 191 PHE A C 1
ATOM 1500 O O . PHE A 1 191 ? 17.175 18.148 -5.259 1.00 86.19 191 PHE A O 1
ATOM 1507 N N . LEU A 1 192 ? 17.663 16.152 -6.128 1.00 81.50 192 LEU A N 1
ATOM 1508 C CA . LEU A 1 192 ? 16.889 15.435 -5.110 1.00 81.50 192 LEU A CA 1
ATOM 1509 C C . LEU A 1 192 ? 17.706 15.318 -3.804 1.00 81.50 192 LEU A C 1
ATOM 1511 O O . LEU A 1 192 ? 18.890 14.979 -3.871 1.00 81.50 192 LEU A O 1
ATOM 1515 N N . PRO A 1 193 ? 17.127 15.556 -2.612 1.00 79.56 193 PRO A N 1
ATOM 1516 C CA . PRO A 1 193 ? 17.807 15.356 -1.328 1.00 79.56 193 PRO A CA 1
ATOM 1517 C C . PRO A 1 193 ? 18.355 13.933 -1.158 1.00 79.56 193 PRO A C 1
ATOM 1519 O O . PRO A 1 193 ? 17.698 12.974 -1.561 1.00 79.56 193 PRO A O 1
ATOM 1522 N N . LYS A 1 194 ? 19.523 13.763 -0.514 1.00 74.44 194 LYS A N 1
ATOM 1523 C CA . LYS A 1 194 ? 20.197 12.449 -0.364 1.00 74.44 194 LYS A CA 1
ATOM 1524 C C . LYS A 1 194 ? 19.299 11.346 0.224 1.00 74.44 194 LYS A C 1
ATOM 1526 O O . LYS A 1 194 ? 19.364 10.212 -0.243 1.00 74.44 194 LYS A O 1
ATOM 1531 N N . HIS A 1 195 ? 18.429 11.677 1.180 1.00 73.44 195 HIS A N 1
ATOM 1532 C CA . HIS A 1 195 ? 17.494 10.727 1.801 1.00 73.44 195 HIS A CA 1
ATOM 1533 C C . HIS A 1 195 ? 16.362 10.271 0.858 1.00 73.44 195 HIS A C 1
ATOM 1535 O O . HIS A 1 195 ? 15.783 9.213 1.065 1.00 73.44 195 HIS A O 1
ATOM 1541 N N . LEU A 1 196 ? 16.079 11.025 -0.212 1.00 67.12 196 LEU A N 1
ATOM 1542 C CA . LEU A 1 196 ? 15.098 10.674 -1.249 1.00 67.12 196 LEU A CA 1
ATOM 1543 C C . LEU A 1 196 ? 15.736 9.995 -2.471 1.00 67.12 196 LEU A C 1
ATOM 1545 O O . LEU A 1 196 ? 15.022 9.589 -3.387 1.00 67.12 196 LEU A O 1
ATOM 1549 N N . ARG A 1 197 ? 17.072 9.868 -2.512 1.00 68.25 197 ARG A N 1
ATOM 1550 C CA . ARG A 1 197 ? 17.800 9.280 -3.651 1.00 68.25 197 ARG A CA 1
ATOM 1551 C C . ARG A 1 197 ? 17.665 7.757 -3.734 1.00 68.25 197 ARG A C 1
ATOM 1553 O O . ARG A 1 197 ? 17.840 7.218 -4.821 1.00 68.25 197 ARG A O 1
ATOM 1560 N N . GLY A 1 198 ? 17.308 7.062 -2.650 1.00 67.75 198 GLY A N 1
ATOM 1561 C CA . GLY A 1 198 ? 17.098 5.606 -2.653 1.00 67.75 198 GLY A CA 1
ATOM 1562 C C . GLY A 1 198 ? 18.237 4.843 -3.351 1.00 67.75 198 GLY A C 1
ATOM 1563 O O . GLY A 1 198 ? 19.405 5.069 -3.055 1.00 67.75 198 GLY A O 1
ATOM 1564 N N . ARG A 1 199 ? 17.900 4.004 -4.344 1.00 57.69 199 ARG A N 1
ATOM 1565 C CA . ARG A 1 199 ? 18.855 3.234 -5.175 1.00 57.69 199 ARG A CA 1
ATOM 1566 C C . ARG A 1 199 ? 19.832 4.076 -6.019 1.00 57.69 199 ARG A C 1
ATOM 1568 O O . ARG A 1 199 ? 20.802 3.530 -6.522 1.00 57.69 199 ARG A O 1
ATOM 1575 N N . LEU A 1 200 ? 19.643 5.395 -6.140 1.00 61.31 200 LEU A N 1
ATOM 1576 C CA . LEU A 1 200 ? 20.565 6.305 -6.848 1.00 61.31 200 LEU A CA 1
ATOM 1577 C C . LEU A 1 200 ? 21.847 6.612 -6.043 1.00 61.31 200 LEU A C 1
ATOM 1579 O O . LEU A 1 200 ? 22.624 7.488 -6.424 1.00 61.31 200 LEU A O 1
ATOM 1583 N N . GLN A 1 201 ? 22.044 5.960 -4.894 1.00 59.16 201 GLN A N 1
ATOM 1584 C CA . GLN A 1 201 ? 23.182 6.180 -3.999 1.00 59.16 201 GLN A CA 1
ATOM 1585 C C . GLN A 1 201 ? 24.491 5.545 -4.480 1.00 59.16 201 GLN A C 1
ATOM 1587 O O . GLN A 1 201 ? 25.536 5.870 -3.921 1.00 59.16 201 GLN A O 1
ATOM 1592 N N . HIS A 1 202 ? 24.479 4.702 -5.518 1.00 65.50 202 HIS A N 1
ATOM 1593 C CA . HIS A 1 202 ? 25.728 4.195 -6.081 1.00 65.50 202 HIS A CA 1
ATOM 1594 C C . HIS A 1 202 ? 26.621 5.339 -6.589 1.00 65.50 202 HIS A C 1
ATOM 1596 O O . HIS A 1 202 ? 26.173 6.310 -7.221 1.00 65.50 202 HIS A O 1
ATOM 1602 N N . SER A 1 203 ? 27.904 5.260 -6.237 1.00 68.31 203 SER A N 1
ATOM 1603 C CA . SER A 1 203 ? 28.948 6.140 -6.750 1.00 68.31 203 SER A CA 1
ATOM 1604 C C . SER A 1 203 ? 29.098 5.896 -8.244 1.00 68.31 203 SER A C 1
ATOM 1606 O O . SER A 1 203 ? 29.313 4.764 -8.653 1.00 68.31 203 SER A O 1
ATOM 1608 N N . MET A 1 204 ? 28.984 6.955 -9.041 1.00 78.12 204 MET A N 1
ATOM 1609 C CA . MET A 1 204 ? 29.263 6.862 -10.470 1.00 78.12 204 MET A CA 1
ATOM 1610 C C . MET A 1 204 ? 30.747 7.051 -10.721 1.00 78.12 204 MET A C 1
ATOM 1612 O O . MET A 1 204 ? 31.341 8.015 -10.216 1.00 78.12 204 MET A O 1
ATOM 1616 N N . THR A 1 205 ? 31.288 6.196 -11.573 1.00 86.44 205 THR A N 1
ATOM 1617 C CA . THR A 1 205 ? 32.579 6.398 -12.226 1.00 86.44 205 THR A CA 1
ATOM 1618 C C . THR A 1 205 ? 32.537 7.644 -13.125 1.00 86.44 205 THR A C 1
ATOM 1620 O O . THR A 1 205 ? 31.467 8.177 -13.446 1.00 86.44 205 THR A O 1
ATOM 1623 N N . LEU A 1 206 ? 33.707 8.171 -13.501 1.00 86.88 206 LEU A N 1
ATOM 1624 C CA . LEU A 1 206 ? 33.784 9.288 -14.450 1.00 86.88 206 LEU A CA 1
ATOM 1625 C C . LEU A 1 206 ? 33.237 8.887 -15.827 1.00 86.88 206 LEU A C 1
ATOM 1627 O O . LEU A 1 206 ? 32.498 9.668 -16.426 1.00 86.88 206 LEU A O 1
ATOM 1631 N N . ASP A 1 207 ? 33.502 7.655 -16.257 1.00 90.38 207 ASP A N 1
ATOM 1632 C CA . ASP A 1 207 ? 33.038 7.116 -17.537 1.00 90.38 207 ASP A CA 1
ATOM 1633 C C . ASP A 1 207 ? 31.512 7.035 -17.600 1.00 90.38 207 ASP A C 1
ATOM 1635 O O . ASP A 1 207 ? 30.904 7.476 -18.573 1.00 90.38 207 ASP A O 1
ATOM 1639 N N . GLU A 1 208 ? 30.856 6.571 -16.531 1.00 89.25 208 GLU A N 1
ATOM 1640 C CA . GLU A 1 208 ? 29.390 6.532 -16.473 1.00 89.25 208 GLU A CA 1
ATOM 1641 C C . GLU A 1 208 ? 28.775 7.935 -16.524 1.00 89.25 208 GLU A C 1
ATOM 1643 O O . GLU A 1 208 ? 27.741 8.148 -17.164 1.00 89.25 208 GLU A O 1
ATOM 1648 N N . LYS A 1 209 ? 29.405 8.920 -15.867 1.00 89.00 209 LYS A N 1
ATOM 1649 C CA . LYS A 1 209 ? 28.954 10.320 -15.942 1.00 89.00 209 LYS A CA 1
ATOM 1650 C C . LYS A 1 209 ? 29.070 10.842 -17.366 1.00 89.00 209 LYS A C 1
ATOM 1652 O O . LYS A 1 209 ? 28.114 11.442 -17.859 1.00 89.00 209 LYS A O 1
ATOM 1657 N N . LEU A 1 210 ? 30.211 10.607 -18.013 1.00 92.44 210 LEU A N 1
ATOM 1658 C CA . LEU A 1 210 ? 30.449 11.042 -19.382 1.00 92.44 210 LEU A CA 1
ATOM 1659 C C . LEU A 1 210 ? 29.459 10.380 -20.345 1.00 92.44 210 LEU A C 1
ATOM 1661 O O . LEU A 1 210 ? 28.863 11.075 -21.162 1.00 92.44 210 LEU A O 1
ATOM 1665 N N . ALA A 1 211 ? 29.188 9.086 -20.179 1.00 92.88 211 ALA A N 1
ATOM 1666 C CA . ALA A 1 211 ? 28.217 8.354 -20.984 1.00 92.88 211 ALA A CA 1
ATOM 1667 C C . ALA A 1 211 ? 26.782 8.893 -20.808 1.00 92.88 211 ALA A C 1
ATOM 1669 O O . ALA A 1 211 ? 26.062 9.083 -21.790 1.00 92.88 211 ALA A O 1
ATOM 1670 N N . HIS A 1 212 ? 26.357 9.240 -19.586 1.00 92.00 212 HIS A N 1
ATOM 1671 C CA . HIS A 1 212 ? 25.065 9.910 -19.400 1.00 92.00 212 HIS A CA 1
ATOM 1672 C C . HIS A 1 212 ? 25.013 11.282 -20.079 1.00 92.00 212 HIS A C 1
ATOM 1674 O O . HIS A 1 212 ? 23.999 11.603 -20.701 1.00 92.00 212 HIS A O 1
ATOM 1680 N N . VAL A 1 213 ? 26.078 12.082 -19.981 1.00 92.06 213 VAL A N 1
ATOM 1681 C CA . VAL A 1 213 ? 26.161 13.384 -20.662 1.00 92.06 213 VAL A CA 1
ATOM 1682 C C . VAL A 1 213 ? 26.109 13.199 -22.178 1.00 92.06 213 VAL A C 1
ATOM 1684 O O . VAL A 1 213 ? 25.315 13.871 -22.835 1.00 92.06 213 VAL A O 1
ATOM 1687 N N . GLN A 1 214 ? 26.862 12.240 -22.721 1.00 93.75 214 GLN A N 1
ATOM 1688 C CA . GLN A 1 214 ? 26.863 11.891 -24.141 1.00 93.75 214 GLN A CA 1
ATOM 1689 C C . GLN A 1 214 ? 25.458 11.519 -24.627 1.00 93.75 214 GLN A C 1
ATOM 1691 O O . GLN A 1 214 ? 24.983 12.059 -25.625 1.00 93.75 214 GLN A O 1
ATOM 1696 N N . ASN A 1 215 ? 24.745 10.675 -23.878 1.00 91.88 215 ASN A N 1
ATOM 1697 C CA . ASN A 1 215 ? 23.358 10.327 -24.178 1.00 91.88 215 ASN A CA 1
ATOM 1698 C C . ASN A 1 215 ? 22.463 11.571 -24.257 1.00 91.88 215 ASN A C 1
ATOM 1700 O O . ASN A 1 215 ? 21.676 11.687 -25.192 1.00 91.88 215 ASN A O 1
ATOM 1704 N N . VAL A 1 216 ? 22.589 12.515 -23.317 1.00 90.62 216 VAL A N 1
ATOM 1705 C CA . VAL A 1 216 ? 21.788 13.754 -23.302 1.00 90.62 216 VAL A CA 1
ATOM 1706 C C . VAL A 1 216 ? 22.062 14.616 -24.535 1.00 90.62 216 VAL A C 1
ATOM 1708 O O . VAL A 1 216 ? 21.114 15.078 -25.174 1.00 90.62 216 VAL A O 1
ATOM 1711 N N . VAL A 1 217 ? 23.333 14.812 -24.896 1.00 91.75 217 VAL A N 1
ATOM 1712 C CA . VAL A 1 217 ? 23.712 15.679 -26.026 1.00 91.75 217 VAL A CA 1
ATOM 1713 C C . VAL A 1 217 ? 23.506 15.020 -27.391 1.00 91.75 217 VAL A C 1
ATOM 1715 O O . VAL A 1 217 ? 23.375 15.724 -28.385 1.00 91.75 217 VAL A O 1
ATOM 1718 N N . SER A 1 218 ? 23.409 13.688 -27.454 1.00 88.69 218 SER A N 1
ATOM 1719 C CA . SER A 1 218 ? 23.232 12.940 -28.709 1.00 88.69 218 SER A CA 1
ATOM 1720 C C . SER A 1 218 ? 21.872 13.150 -29.393 1.00 88.69 218 SER A C 1
ATOM 1722 O O . SER A 1 218 ? 21.702 12.797 -30.557 1.00 88.69 218 SER A O 1
ATOM 1724 N N . SER A 1 219 ? 20.860 13.673 -28.689 1.00 85.25 219 SER A N 1
ATOM 1725 C CA . SER A 1 219 ? 19.486 13.777 -29.212 1.00 85.25 219 SER A CA 1
ATOM 1726 C C . SER A 1 219 ? 18.678 14.932 -28.585 1.00 85.25 219 SER A C 1
ATOM 1728 O O . SER A 1 219 ? 17.606 14.707 -28.005 1.00 85.25 219 SER A O 1
ATOM 1730 N N . PRO A 1 220 ? 19.130 16.195 -28.726 1.00 83.94 220 PRO A N 1
ATOM 1731 C CA . PRO A 1 220 ? 18.531 17.351 -28.052 1.00 83.94 220 PRO A CA 1
ATOM 1732 C C . PRO A 1 220 ? 17.097 17.636 -28.518 1.00 83.94 220 PRO A C 1
ATOM 1734 O O . PRO A 1 220 ? 16.235 17.979 -27.709 1.00 83.94 220 PRO A O 1
ATOM 1737 N N . VAL A 1 221 ? 16.792 17.413 -29.802 1.00 85.88 221 VAL A N 1
ATOM 1738 C CA . VAL A 1 221 ? 15.437 17.599 -30.356 1.00 85.88 221 VAL A CA 1
ATOM 1739 C C . VAL A 1 221 ? 14.441 16.614 -29.737 1.00 85.88 221 VAL A C 1
ATOM 1741 O O . VAL A 1 221 ? 13.321 16.996 -29.391 1.00 85.88 221 VAL A O 1
ATOM 1744 N N . ARG A 1 222 ? 14.840 15.345 -29.556 1.00 82.19 222 ARG A N 1
ATOM 1745 C CA . ARG A 1 222 ? 14.000 14.315 -28.921 1.00 82.19 222 ARG A CA 1
ATOM 1746 C C . ARG A 1 222 ? 13.734 14.663 -27.459 1.00 82.19 222 ARG A C 1
ATOM 1748 O O . ARG A 1 222 ? 12.584 14.603 -27.025 1.00 82.19 222 ARG A O 1
ATOM 1755 N N . LEU A 1 223 ? 14.772 15.075 -26.731 1.00 84.81 223 LEU A N 1
ATOM 1756 C CA . LEU A 1 223 ? 14.656 15.492 -25.336 1.00 84.81 223 LEU A CA 1
ATOM 1757 C C . LEU A 1 223 ? 13.752 16.725 -25.180 1.00 84.81 223 LEU A C 1
ATOM 1759 O O . LEU A 1 223 ? 12.868 16.726 -24.325 1.00 84.81 223 LEU A O 1
ATOM 1763 N N . GLY A 1 224 ? 13.909 17.734 -26.042 1.00 84.38 224 GLY A N 1
ATOM 1764 C CA . GLY A 1 224 ? 13.072 18.936 -26.046 1.00 84.38 224 GLY A CA 1
ATOM 1765 C C . GLY A 1 224 ? 11.600 18.633 -26.337 1.00 84.38 224 GLY A C 1
ATOM 1766 O O . GLY A 1 224 ? 10.717 19.050 -25.585 1.00 84.38 224 GLY A O 1
ATOM 1767 N N . ARG A 1 225 ? 11.318 17.827 -27.373 1.00 85.88 225 ARG A N 1
ATOM 1768 C CA . ARG A 1 225 ? 9.950 17.371 -27.692 1.00 85.88 225 ARG A CA 1
ATOM 1769 C C . ARG A 1 225 ? 9.325 16.590 -26.538 1.00 85.88 225 ARG A C 1
ATOM 1771 O O . ARG A 1 225 ? 8.157 16.817 -26.217 1.00 85.88 225 ARG A O 1
ATOM 1778 N N . PHE A 1 226 ? 10.088 15.697 -25.908 1.00 83.94 226 PHE A N 1
ATOM 1779 C CA . PHE A 1 226 ? 9.638 14.974 -24.722 1.00 83.94 226 PHE A CA 1
ATOM 1780 C C . PHE A 1 226 ? 9.329 15.931 -23.568 1.00 83.94 226 PHE A C 1
ATOM 1782 O O . PHE A 1 226 ? 8.247 15.845 -22.997 1.00 83.94 226 PHE A O 1
ATOM 1789 N N . GLY A 1 227 ? 10.228 16.869 -23.258 1.00 82.06 227 GLY A N 1
ATOM 1790 C CA . GLY A 1 227 ? 10.044 17.847 -22.185 1.00 82.06 227 GLY A CA 1
ATOM 1791 C C . GLY A 1 227 ? 8.772 18.677 -22.360 1.00 82.06 227 GLY A C 1
ATOM 1792 O O . GLY A 1 227 ? 7.970 18.768 -21.430 1.00 82.06 227 GLY A O 1
ATOM 1793 N N . LEU A 1 228 ? 8.534 19.195 -23.570 1.00 83.06 228 LEU A N 1
ATOM 1794 C CA . LEU A 1 228 ? 7.322 19.951 -23.907 1.00 83.06 228 LEU A CA 1
ATOM 1795 C C . LEU A 1 228 ? 6.053 19.103 -23.752 1.00 83.06 228 LEU A C 1
ATOM 1797 O O . LEU A 1 228 ? 5.112 19.511 -23.069 1.00 83.06 228 LEU A O 1
ATOM 1801 N N . ARG A 1 229 ? 6.029 17.893 -24.331 1.00 82.25 229 ARG A N 1
ATOM 1802 C CA . ARG A 1 229 ? 4.881 16.974 -24.220 1.00 82.25 229 ARG A CA 1
ATOM 1803 C C . ARG A 1 229 ? 4.628 16.544 -22.780 1.00 82.25 229 ARG A C 1
ATOM 1805 O O . ARG A 1 229 ? 3.480 16.491 -22.346 1.00 82.25 229 ARG A O 1
ATOM 1812 N N . TRP A 1 230 ? 5.681 16.229 -22.034 1.00 79.06 230 TRP A N 1
ATOM 1813 C CA . TRP A 1 230 ? 5.587 15.804 -20.643 1.00 79.06 230 TRP A CA 1
ATOM 1814 C C . TRP A 1 230 ? 5.058 16.930 -19.758 1.00 79.06 230 TRP A C 1
ATOM 1816 O O . TRP A 1 230 ? 4.145 16.697 -18.967 1.00 79.06 230 TRP A O 1
ATOM 1826 N N . MET A 1 231 ? 5.564 18.154 -19.933 1.00 78.50 231 MET A N 1
ATOM 1827 C CA . MET A 1 231 ? 5.079 19.332 -19.218 1.00 78.50 231 MET A CA 1
ATOM 1828 C C . MET A 1 231 ? 3.607 19.595 -19.541 1.00 78.50 231 MET A C 1
ATOM 1830 O O . MET A 1 231 ? 2.794 19.714 -18.625 1.00 78.50 231 MET A O 1
ATOM 1834 N N . ALA A 1 232 ? 3.228 19.565 -20.822 1.00 79.06 232 ALA A N 1
ATOM 1835 C CA . ALA A 1 232 ? 1.838 19.727 -21.234 1.00 79.06 232 ALA A CA 1
ATOM 1836 C C . ALA A 1 232 ? 0.922 18.656 -20.608 1.00 79.06 232 ALA A C 1
ATOM 1838 O O . ALA A 1 232 ? -0.095 18.973 -19.986 1.00 79.06 232 ALA A O 1
ATOM 1839 N N . ASN A 1 233 ? 1.324 17.384 -20.678 1.00 73.12 233 ASN A N 1
ATOM 1840 C CA . ASN A 1 233 ? 0.568 16.257 -20.130 1.00 73.12 233 ASN A CA 1
ATOM 1841 C C . ASN A 1 233 ? 0.548 16.211 -18.596 1.00 73.12 233 ASN A C 1
ATOM 1843 O O . ASN A 1 233 ? -0.326 15.570 -18.012 1.00 73.12 233 ASN A O 1
ATOM 1847 N N . ARG A 1 234 ? 1.496 16.849 -17.907 1.00 71.06 234 ARG A N 1
ATOM 1848 C CA . ARG A 1 234 ? 1.535 16.864 -16.439 1.00 71.06 234 ARG A CA 1
ATOM 1849 C C . ARG A 1 234 ? 0.827 18.073 -15.835 1.00 71.06 234 ARG A C 1
ATOM 1851 O O . ARG A 1 234 ? 0.273 17.939 -14.738 1.00 71.06 234 ARG A O 1
ATOM 1858 N N . THR A 1 235 ? 0.827 19.196 -16.547 1.00 69.62 235 THR A N 1
ATOM 1859 C CA . THR A 1 235 ? 0.219 20.460 -16.116 1.00 69.62 235 THR A CA 1
ATOM 1860 C C . THR A 1 235 ? -1.240 20.563 -16.552 1.00 69.62 235 THR A C 1
ATOM 1862 O O . THR A 1 235 ? -2.094 20.853 -15.719 1.00 69.62 235 THR A O 1
ATOM 1865 N N . PHE A 1 236 ? -1.553 20.256 -17.816 1.00 71.38 236 PHE A N 1
ATOM 1866 C CA . PHE A 1 236 ? -2.880 20.519 -18.389 1.00 71.38 236 PHE A CA 1
ATOM 1867 C C . PHE A 1 236 ? -3.768 19.277 -18.518 1.00 71.38 236 PHE A C 1
ATOM 1869 O O . PHE A 1 236 ? -4.989 19.399 -18.633 1.00 71.38 236 PHE A O 1
ATOM 1876 N N . ALA A 1 237 ? -3.211 18.061 -18.465 1.00 68.81 237 ALA A N 1
ATOM 1877 C CA . ALA A 1 237 ? -4.048 16.870 -18.568 1.00 68.81 237 ALA A CA 1
ATOM 1878 C C . ALA A 1 237 ? -4.861 16.643 -17.285 1.00 68.81 237 ALA A C 1
ATOM 1880 O O . ALA A 1 237 ? -4.316 16.431 -16.198 1.00 68.81 237 ALA A O 1
ATOM 1881 N N . ARG A 1 238 ? -6.189 16.542 -17.438 1.00 66.31 238 ARG A N 1
ATOM 1882 C CA . ARG A 1 238 ? -7.104 16.098 -16.367 1.00 66.31 238 ARG A CA 1
ATOM 1883 C C . ARG A 1 238 ? -6.730 14.716 -15.810 1.00 66.31 238 ARG A C 1
ATOM 1885 O O . ARG A 1 238 ? -7.031 14.414 -14.657 1.00 66.31 238 ARG A O 1
ATOM 1892 N N . ARG A 1 239 ? -6.089 13.866 -16.624 1.00 71.06 239 ARG A N 1
ATOM 1893 C CA . ARG A 1 239 ? -5.555 12.553 -16.233 1.00 71.06 239 ARG A CA 1
ATOM 1894 C C . ARG A 1 239 ? -4.045 12.513 -16.448 1.00 71.06 239 ARG A C 1
ATOM 1896 O O . ARG A 1 239 ? -3.570 12.440 -17.581 1.00 71.06 239 ARG A O 1
ATOM 1903 N N . LYS A 1 240 ? -3.306 12.514 -15.341 1.00 71.25 240 LYS A N 1
ATOM 1904 C CA . LYS A 1 240 ? -1.842 12.426 -15.333 1.00 71.25 240 LYS A CA 1
ATOM 1905 C C . LYS A 1 240 ? -1.385 11.004 -15.662 1.00 71.25 240 LYS A C 1
ATOM 1907 O O . LYS A 1 240 ? -2.044 10.044 -15.265 1.00 71.25 240 LYS A O 1
ATOM 1912 N N . LEU A 1 241 ? -0.266 10.889 -16.376 1.00 68.56 241 LEU A N 1
ATOM 1913 C CA . LEU A 1 241 ? 0.374 9.602 -16.654 1.00 68.56 241 LEU A CA 1
ATOM 1914 C C . LEU A 1 241 ? 0.746 8.888 -15.338 1.00 68.56 241 LEU A C 1
ATOM 1916 O O . LEU A 1 241 ? 1.258 9.558 -14.433 1.00 68.56 241 LEU A O 1
ATOM 1920 N N . PRO A 1 242 ? 0.522 7.563 -15.217 1.00 61.84 242 PRO A N 1
ATOM 1921 C CA . PRO A 1 242 ? 0.834 6.829 -13.987 1.00 61.84 242 PRO A CA 1
ATOM 1922 C C . PRO A 1 242 ? 2.339 6.733 -13.700 1.00 61.84 242 PRO A C 1
ATOM 1924 O O . PRO A 1 242 ? 2.750 6.669 -12.545 1.00 61.84 242 PRO A O 1
ATOM 1927 N N . SER A 1 243 ? 3.166 6.768 -14.746 1.00 67.81 243 SER A N 1
ATOM 1928 C CA . SER A 1 243 ? 4.626 6.805 -14.664 1.00 67.81 243 SER A CA 1
ATOM 1929 C C . SER A 1 243 ? 5.212 7.589 -15.840 1.00 67.81 243 SER A C 1
ATOM 1931 O O . SER A 1 243 ? 4.484 8.088 -16.697 1.00 67.81 243 SER A O 1
ATOM 1933 N N . ILE A 1 244 ? 6.539 7.704 -15.889 1.00 62.72 244 ILE A N 1
ATOM 1934 C CA . ILE A 1 244 ? 7.235 8.219 -17.074 1.00 62.72 244 ILE A CA 1
ATOM 1935 C C . ILE A 1 244 ? 7.094 7.199 -18.208 1.00 62.72 244 ILE A C 1
ATOM 1937 O O . ILE A 1 244 ? 7.163 5.993 -17.970 1.00 62.72 244 ILE A O 1
ATOM 1941 N N . VAL A 1 245 ? 6.862 7.702 -19.418 1.00 63.72 245 VAL A N 1
ATOM 1942 C CA . VAL A 1 245 ? 6.708 6.937 -20.661 1.00 63.72 245 VAL A CA 1
ATOM 1943 C C . VAL A 1 245 ? 7.621 7.597 -21.680 1.00 63.72 245 VAL A C 1
ATOM 1945 O O . VAL A 1 245 ? 7.536 8.807 -21.840 1.00 63.72 245 VAL A O 1
ATOM 1948 N N . LEU A 1 246 ? 8.517 6.841 -22.315 1.00 57.84 246 LEU A N 1
ATOM 1949 C CA . LEU A 1 246 ? 9.543 7.391 -23.218 1.00 57.84 246 LEU A CA 1
ATOM 1950 C C . LEU A 1 246 ? 9.062 7.594 -24.671 1.00 57.84 246 LEU A C 1
ATOM 1952 O O . LEU A 1 246 ? 9.876 7.953 -25.525 1.00 57.84 246 LEU A O 1
ATOM 1956 N N . GLY A 1 247 ? 7.774 7.335 -24.939 1.00 53.91 247 GLY A N 1
ATOM 1957 C CA . GLY A 1 247 ? 7.110 7.468 -26.244 1.00 53.91 247 GLY A CA 1
ATOM 1958 C C . GLY A 1 247 ? 6.312 8.758 -26.381 1.00 53.91 247 GLY A C 1
ATOM 1959 O O . GLY A 1 247 ? 5.683 9.164 -25.376 1.00 53.91 247 GLY A O 1
#

Foldseek 3Di:
DFPDDQWKDKDKDWDDFPDPPCVVCVVVQVPDPPHDDDPQWDFQEFEADLVNPGTQWTWTAGPVRDIDTGDDPDDDDDPDLPVSLVHQCSHPPNPVRGRPCPVVCRPPPDDDDDDDDDDDDDDPCVPPPADQFWDADPVRITMGMKMWTDPVNCVVVVHDRDIGHDDQPQLQQLVSLAQQSLVVLVCCVPPPDPVVCVVNPDDDDPVSNVSSVCSNVVCVPLNVVLVVVQCCQCPPNPGHDPDDDSD

Radius of gyration: 25.48 Å; chains: 1; bounding box: 59×48×63 Å

Secondary structure (DSSP, 8-state):
----SSSEEEEEEEPPP---HHHHHHHHHHH-SS----SSEEEEEEEEPTTSSSEEEEEEEETT--EEEE--S-----SHHHHHHHHHHH--SSSTT-TT-TTS-TT-S--------------TTTTTS---S-EE-TT--EEEEEEEE-HHHHHHTT--S-EE---PPPTT-GGG--HHHHHHHHHHHHHS-GGG-GGGGSPPPHHHHHHHHHHHHT-HHHHHHHHHHHHHHHHT-SS--SS----